Protein AF-A0A660MPH7-F1 (afdb_monomer_lite)

pLDDT: mean 75.23, std 24.17, range [22.55, 97.94]

Sequence (313 aa):
MRKGVVLLGMLSSALVVMGCSFSQQPLPQEEMLSHSGEQLTQAFTGGTCDTPNLAELQKPIPPCEPLDIKPFPEADIKNIEDVARNCKYQKGHFFYAPFGGGGGGRSPLYLWKNFITGPVWHEFSSERGKSLCVFNGDEYQELTSPREKEGEVFIRKHDLQDNPYFSFIYPYIGDEDEIVIQQMTKCEEIELCRDLVPKVRGDNEHHFFFHTQASMTGEVWDPIVVVDNKKVYRLGTSRESESYPDITERSARVVHDLVGDKMIVKRLTNGKLIEPYRSNTSLIDTEENYNAAVDGKHLIIGTFDLETCEIPL

Foldseek 3Di:
DDDDDDDDDDDDDDDDDDDDDDDDDDDDDDDDDDDDDDDDDDDDDDDPPVPPDVVVVPDDQAAFAAFQADFDDPVQAAAPVVFWDPKDKDKWFFWFQPDQQPPPDAFWFFATPVDTFGDFDDPPDPDFAPFRHDDPNTTTHHDDDPQSVVVVVVCVVLVVNNQRFFGTFTGARQDDDQVSLCNNQSTDPSVVSSQAGAGQWDDDPPKIKGWGWGDNPVPDTAIWMDMSSRHIYGQDAWDADPLDRPWTQKHGKGFRDDDPQKTKIKIKHRKDFDPPCRVPVVVSPDPVNVVCVVVVHIHGGIMIMIMITIGGD

Secondary structure (DSSP, 8-state):
---------------------------------------------S-------TTTTTSPPPBP-B----PPPGGGEEEGGGT-EEEEEEEEEEE---S------PPPEEEBSS-EE--B--TT-S--PPEEEEETTEEEE---SHHHHHHHHHHHHTTGGG-TT-SEEPPP-----HHHHHHHHTBSSHHHHHHHSPP-EEE-SS-EEEEEEEESSSS-EEEEEEETTTEEEE----EE-SS-TTSEEEPPPEEEEE-SSEEEEEEEEEEEEPTTTTT-GGGTS-HHHHHHHHTT---EEEEEEEEEEEEE-

Radius of gyration: 27.74 Å; chains: 1; bounding box: 79×75×67 Å

Structure (mmCIF, N/CA/C/O backbone):
data_AF-A0A660MPH7-F1
#
_entry.id   AF-A0A660MPH7-F1
#
loop_
_atom_site.group_PDB
_atom_site.id
_atom_site.type_symbol
_atom_site.label_atom_id
_atom_site.label_alt_id
_atom_site.label_comp_id
_atom_site.label_asym_id
_atom_site.label_entity_id
_atom_site.label_seq_id
_atom_site.pdbx_PDB_ins_code
_atom_site.Cartn_x
_atom_site.Cartn_y
_atom_site.Cartn_z
_atom_site.occupancy
_atom_site.B_iso_or_equiv
_atom_site.auth_seq_id
_atom_site.auth_comp_id
_atom_site.auth_asym_id
_atom_site.auth_atom_id
_atom_site.pdbx_PDB_model_num
ATOM 1 N N . MET A 1 1 ? 55.741 6.235 -13.272 1.00 30.92 1 MET A N 1
ATOM 2 C CA . MET A 1 1 ? 56.197 7.367 -12.433 1.00 30.92 1 MET A CA 1
ATOM 3 C C . MET A 1 1 ? 55.000 7.865 -11.628 1.00 30.92 1 MET A C 1
ATOM 5 O O . MET A 1 1 ? 53.956 8.005 -12.237 1.00 30.92 1 MET A O 1
ATOM 9 N N . ARG A 1 2 ? 55.176 8.033 -10.299 1.00 28.45 2 ARG A N 1
ATOM 10 C CA . ARG A 1 2 ? 54.356 8.755 -9.278 1.00 28.45 2 ARG A CA 1
ATOM 11 C C . ARG A 1 2 ? 52.815 8.638 -9.386 1.00 28.45 2 ARG A C 1
ATOM 13 O O . ARG A 1 2 ? 52.236 9.220 -10.284 1.00 28.45 2 ARG A O 1
ATOM 20 N N . LYS A 1 3 ? 52.110 7.808 -8.598 1.00 26.88 3 LYS A N 1
ATOM 21 C CA . LYS A 1 3 ? 51.715 7.900 -7.159 1.00 26.88 3 LYS A CA 1
ATOM 22 C C . LYS A 1 3 ? 51.039 9.218 -6.720 1.00 26.88 3 LYS A C 1
ATOM 24 O O . LYS A 1 3 ? 51.695 10.252 -6.709 1.00 26.88 3 LYS A O 1
ATOM 29 N N . GLY A 1 4 ? 49.806 9.079 -6.216 1.00 25.67 4 GLY A N 1
ATOM 30 C CA . GLY A 1 4 ? 49.034 9.997 -5.352 1.00 25.67 4 GLY A CA 1
ATOM 31 C C . GLY A 1 4 ? 47.555 9.586 -5.426 1.00 25.67 4 GLY A C 1
ATOM 32 O O . GLY A 1 4 ? 46.956 9.765 -6.474 1.00 25.67 4 GLY A O 1
ATOM 33 N N . VAL A 1 5 ? 47.017 8.711 -4.568 1.00 27.17 5 VAL A N 1
ATOM 34 C CA . VAL A 1 5 ? 46.640 8.828 -3.138 1.00 27.17 5 VAL A CA 1
ATOM 35 C C . VAL A 1 5 ? 45.540 9.867 -2.868 1.00 27.17 5 VAL A C 1
ATOM 37 O O . VAL A 1 5 ? 45.679 11.046 -3.164 1.00 27.17 5 VAL A O 1
ATOM 40 N N . VAL A 1 6 ? 44.476 9.312 -2.286 1.00 29.36 6 VAL A N 1
ATOM 41 C CA . VAL A 1 6 ? 43.177 9.800 -1.800 1.00 29.36 6 VAL A CA 1
ATOM 42 C C . VAL A 1 6 ? 43.275 10.847 -0.681 1.00 29.36 6 VAL A C 1
ATOM 44 O O . VAL A 1 6 ? 44.170 10.732 0.149 1.00 29.36 6 VAL A O 1
ATOM 47 N N . LEU A 1 7 ? 42.296 11.767 -0.608 1.00 24.94 7 LEU A N 1
ATOM 48 C CA . LEU A 1 7 ? 41.670 12.347 0.610 1.00 24.94 7 LEU A CA 1
ATOM 49 C C . LEU A 1 7 ? 40.514 13.273 0.153 1.00 24.94 7 LEU A C 1
ATOM 51 O O . LEU A 1 7 ? 40.747 14.159 -0.659 1.00 24.94 7 LEU A O 1
ATOM 55 N N . LEU A 1 8 ? 39.230 12.959 0.383 1.00 27.16 8 LEU A N 1
ATOM 56 C CA . LEU A 1 8 ? 38.413 13.209 1.590 1.00 27.16 8 LEU A CA 1
ATOM 57 C C . LEU A 1 8 ? 38.501 14.651 2.125 1.00 27.16 8 LEU A C 1
ATOM 59 O O . LEU A 1 8 ? 39.562 15.077 2.569 1.00 27.16 8 LEU A O 1
ATOM 63 N N . GLY A 1 9 ? 37.367 15.363 2.154 1.00 24.69 9 GLY A N 1
ATOM 64 C CA . GLY A 1 9 ? 37.249 16.654 2.837 1.00 24.69 9 GLY A CA 1
ATOM 65 C C . GLY A 1 9 ? 35.926 17.379 2.580 1.00 24.69 9 GLY A C 1
ATOM 66 O O . GLY A 1 9 ? 35.773 18.048 1.566 1.00 24.69 9 GLY A O 1
ATOM 67 N N . MET A 1 10 ? 34.993 17.253 3.526 1.00 27.22 10 MET A N 1
ATOM 68 C CA . MET A 1 10 ? 33.915 18.218 3.772 1.00 27.22 10 MET A CA 1
ATOM 69 C C . MET A 1 10 ? 34.478 19.614 4.097 1.00 27.22 10 MET A C 1
ATOM 71 O O . MET A 1 10 ? 35.586 19.685 4.620 1.00 27.22 10 MET A O 1
ATOM 75 N N . LEU A 1 11 ? 33.668 20.661 3.869 1.00 24.77 11 LEU A N 1
ATOM 76 C CA . LEU A 1 11 ? 33.584 21.993 4.526 1.00 24.77 11 LEU A CA 1
ATOM 77 C C . LEU A 1 11 ? 33.233 23.042 3.450 1.00 24.77 11 LEU A C 1
ATOM 79 O O . LEU A 1 11 ? 33.993 23.265 2.518 1.00 24.77 11 LEU A O 1
ATOM 83 N N . SER A 1 12 ? 31.992 23.529 3.400 1.00 25.02 12 SER A N 1
ATOM 84 C CA . SER A 1 12 ? 31.452 24.638 4.207 1.00 25.02 12 SER A CA 1
ATOM 85 C C . SER A 1 12 ? 31.778 26.029 3.646 1.00 25.02 12 SER A C 1
ATOM 87 O O . SER A 1 12 ? 32.924 26.454 3.609 1.00 25.02 12 SER A O 1
ATOM 89 N N . SER A 1 13 ? 30.694 26.742 3.331 1.00 25.34 13 SER A N 1
ATOM 90 C CA . SER A 1 13 ? 30.462 28.155 3.657 1.00 25.34 13 SER A CA 1
ATOM 91 C C . SER A 1 13 ? 31.364 29.221 3.023 1.00 25.34 13 SER A C 1
ATOM 93 O O . SER A 1 13 ? 32.455 29.508 3.502 1.00 25.34 13 SER A O 1
ATOM 95 N N . ALA A 1 14 ? 30.797 29.968 2.073 1.00 26.80 14 ALA A N 1
ATOM 96 C CA . ALA A 1 14 ? 31.141 31.372 1.860 1.00 26.80 14 ALA A CA 1
ATOM 97 C C . ALA A 1 14 ? 29.887 32.224 2.107 1.00 26.80 14 ALA A C 1
ATOM 99 O O . ALA A 1 14 ? 29.073 32.456 1.217 1.00 26.80 14 ALA A O 1
ATOM 100 N N . LEU A 1 15 ? 29.731 32.643 3.363 1.00 26.91 15 LEU A N 1
ATOM 101 C CA . LEU A 1 15 ? 28.830 33.707 3.791 1.00 26.91 15 LEU A CA 1
ATOM 102 C C . LEU A 1 15 ? 29.580 35.029 3.576 1.00 26.91 15 LEU A C 1
ATOM 104 O O . LEU A 1 15 ? 30.618 35.260 4.194 1.00 26.91 15 LEU A O 1
ATOM 108 N N . VAL A 1 16 ? 29.075 35.885 2.688 1.00 27.73 16 VAL A N 1
ATOM 109 C CA . VAL A 1 16 ? 29.514 37.280 2.582 1.00 27.73 16 VAL A CA 1
ATOM 110 C C . VAL A 1 16 ? 28.665 38.093 3.554 1.00 27.73 16 VAL A C 1
ATOM 112 O O . VAL A 1 16 ? 27.474 38.284 3.332 1.00 27.73 16 VAL A O 1
ATOM 115 N N . VAL A 1 17 ? 29.286 38.565 4.635 1.00 27.59 17 VAL A N 1
ATOM 116 C CA . VAL A 1 17 ? 28.738 39.590 5.532 1.00 27.59 17 VAL A CA 1
ATOM 117 C C . VAL A 1 17 ? 29.550 40.869 5.322 1.00 27.59 17 VAL A C 1
ATOM 119 O O . VAL A 1 17 ? 30.711 40.944 5.715 1.00 27.59 17 VAL A O 1
ATOM 122 N N . MET A 1 18 ? 28.938 41.888 4.715 1.00 27.47 18 MET A N 1
ATOM 123 C CA . MET A 1 18 ? 29.166 43.283 5.119 1.00 27.47 18 MET A CA 1
ATOM 124 C C . MET A 1 18 ? 28.193 43.519 6.284 1.00 27.47 18 MET A C 1
ATOM 126 O O . MET A 1 18 ? 27.030 43.157 6.173 1.00 27.47 18 MET A O 1
ATOM 130 N N . GLY A 1 19 ? 28.535 44.053 7.447 1.00 22.55 19 GLY A N 1
ATOM 131 C CA . GLY A 1 19 ? 29.672 44.868 7.824 1.00 22.55 19 GLY A CA 1
ATOM 132 C C . GLY A 1 19 ? 29.125 46.014 8.671 1.00 22.55 19 GLY A C 1
ATOM 133 O O . GLY A 1 19 ? 28.810 47.056 8.123 1.00 22.55 19 GLY A O 1
ATOM 134 N N . CYS A 1 20 ? 28.998 45.797 9.982 1.00 25.14 20 CYS A N 1
ATOM 135 C CA . CYS A 1 20 ? 29.040 46.829 11.022 1.00 25.14 20 CYS A CA 1
ATOM 136 C C . CYS A 1 20 ? 29.497 46.147 12.319 1.00 25.14 20 CYS A C 1
ATOM 138 O O . CYS A 1 20 ? 28.727 45.498 13.021 1.00 25.14 20 CYS A O 1
ATOM 140 N N . SER A 1 21 ? 30.800 46.241 12.566 1.00 23.22 21 SER A N 1
ATOM 141 C CA . SER A 1 21 ? 31.492 45.791 13.772 1.00 23.22 21 SER A CA 1
ATOM 142 C C . SER A 1 21 ? 31.068 46.607 14.992 1.00 23.22 21 SER A C 1
ATOM 144 O O . SER A 1 21 ? 30.893 47.807 14.845 1.00 23.22 21 SER A O 1
ATOM 146 N N . PHE A 1 22 ? 31.018 45.996 16.180 1.00 26.41 22 PHE A N 1
ATOM 147 C CA . PHE A 1 22 ? 31.788 46.432 17.359 1.00 26.41 22 PHE A CA 1
ATOM 148 C C . PHE A 1 22 ? 31.772 45.343 18.454 1.00 26.41 22 PHE A C 1
ATOM 150 O O . PHE A 1 22 ? 30.754 45.069 19.074 1.00 26.41 22 PHE A O 1
ATOM 157 N N . SER A 1 23 ? 32.950 44.734 18.636 1.00 26.56 23 SER A N 1
ATOM 158 C CA . SER A 1 23 ? 33.586 44.261 19.878 1.00 26.56 23 SER A CA 1
ATOM 159 C C . SER A 1 23 ? 32.738 43.577 20.968 1.00 26.56 23 SER A C 1
ATOM 161 O O . SER A 1 23 ? 32.082 44.237 21.767 1.00 26.56 23 SER A O 1
ATOM 163 N N . GLN A 1 24 ? 32.915 42.259 21.118 1.00 28.66 24 GLN A N 1
ATOM 164 C CA . GLN A 1 24 ? 32.690 41.538 22.377 1.00 28.66 24 GLN A CA 1
ATOM 165 C C . GLN A 1 24 ? 34.016 41.330 23.114 1.00 28.66 24 GLN A C 1
ATOM 167 O O . GLN A 1 24 ? 34.982 40.863 22.514 1.00 28.66 24 GLN A O 1
ATOM 172 N N . GLN A 1 25 ? 34.017 41.574 24.424 1.00 28.50 25 GLN A N 1
ATOM 173 C CA . GLN A 1 25 ? 34.788 40.812 25.415 1.00 28.50 25 GLN A CA 1
ATOM 174 C C . GLN A 1 25 ? 34.171 41.035 26.821 1.00 28.50 25 GLN A C 1
ATOM 176 O O . GLN A 1 25 ? 33.395 41.974 26.980 1.00 28.50 25 GLN A O 1
ATOM 181 N N . PRO A 1 26 ? 34.391 40.140 27.805 1.00 32.19 26 PRO A N 1
ATOM 182 C CA . PRO A 1 26 ? 33.416 39.125 28.215 1.00 32.19 26 PRO A CA 1
ATOM 183 C C . PRO A 1 26 ? 32.824 3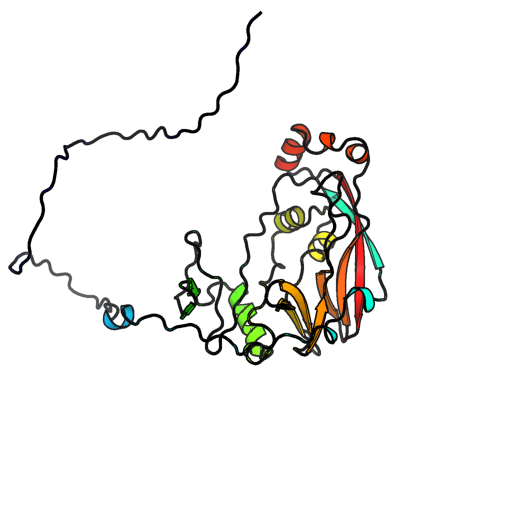9.329 29.631 1.00 32.19 26 PRO A C 1
ATOM 185 O O . PRO A 1 26 ? 33.285 40.167 30.399 1.00 32.19 26 PRO A O 1
ATOM 188 N N . LEU A 1 27 ? 31.798 38.521 29.940 1.00 32.94 27 LEU A N 1
ATOM 189 C CA . LEU A 1 27 ? 31.060 38.390 31.214 1.00 32.94 27 LEU A CA 1
ATOM 190 C C . LEU A 1 27 ? 31.933 38.414 32.486 1.00 32.94 27 LEU A C 1
ATOM 192 O O . LEU A 1 27 ? 33.051 37.895 32.481 1.00 32.94 27 LEU A O 1
ATOM 196 N N . PRO A 1 28 ? 31.337 38.833 33.617 1.00 26.97 28 PRO A N 1
ATOM 197 C CA . PRO A 1 28 ? 31.203 37.866 34.707 1.00 26.97 28 PRO A CA 1
ATOM 198 C C . PRO A 1 28 ? 29.820 37.833 35.384 1.00 26.97 28 PRO A C 1
ATOM 200 O O . PRO A 1 28 ? 28.971 38.700 35.203 1.00 26.97 28 PRO A O 1
ATOM 203 N N . GLN A 1 29 ? 29.654 36.739 36.125 1.00 27.36 29 GLN A N 1
ATOM 204 C CA . GLN A 1 29 ? 28.525 36.254 36.914 1.00 27.36 29 GLN A CA 1
ATOM 205 C C . GLN A 1 29 ? 27.852 37.247 37.878 1.00 27.36 29 GLN A C 1
ATOM 207 O O . GLN A 1 29 ? 28.480 38.159 38.402 1.00 27.36 29 GLN A O 1
ATOM 212 N N . GLU A 1 30 ? 26.627 36.835 38.224 1.00 27.44 30 GLU A N 1
ATOM 213 C CA . GLU A 1 30 ? 25.999 36.858 39.556 1.00 27.44 30 GLU A CA 1
ATOM 214 C C . GLU A 1 30 ? 25.014 37.978 39.942 1.00 27.44 30 GLU A C 1
ATOM 216 O O . GLU A 1 30 ? 25.235 39.166 39.755 1.00 27.44 30 GLU A O 1
ATOM 221 N N . GLU A 1 31 ? 23.935 37.472 40.555 1.00 25.38 31 GLU A N 1
ATOM 222 C CA . GLU A 1 31 ? 23.038 38.065 41.552 1.00 25.38 31 GLU A CA 1
ATOM 223 C C . GLU A 1 31 ? 21.916 39.041 41.141 1.00 25.38 31 GLU A C 1
ATOM 225 O O . GLU A 1 31 ? 22.104 40.213 40.849 1.00 25.38 31 GLU A O 1
ATOM 230 N N . MET A 1 32 ? 20.699 38.475 41.200 1.00 25.69 32 MET A N 1
ATOM 231 C CA . MET A 1 32 ? 19.567 38.856 42.064 1.00 25.69 32 MET A CA 1
ATOM 232 C C . MET A 1 32 ? 19.159 40.332 42.248 1.00 25.69 32 MET A C 1
ATOM 234 O O . MET A 1 32 ? 19.958 41.212 42.524 1.00 25.69 32 MET A O 1
ATOM 238 N N . LEU A 1 33 ? 17.825 40.472 42.365 1.00 24.64 33 LEU A N 1
ATOM 239 C CA . LEU A 1 33 ? 17.046 41.557 42.991 1.00 24.64 33 LEU A CA 1
ATOM 240 C C . LEU A 1 33 ? 16.838 42.795 42.101 1.00 24.64 33 LEU A C 1
ATOM 242 O O . LEU A 1 33 ? 17.747 43.533 41.770 1.00 24.64 33 LEU A O 1
ATOM 246 N N . SER A 1 34 ? 15.627 42.978 41.574 1.00 25.83 34 SER A N 1
ATOM 247 C CA . SER A 1 34 ? 14.452 43.552 42.257 1.00 25.83 34 SER A CA 1
ATOM 248 C C . SER A 1 34 ? 14.318 45.045 41.966 1.00 25.83 34 SER A C 1
ATOM 250 O O . SER A 1 34 ? 15.120 45.845 42.421 1.00 25.83 34 SER A O 1
ATOM 252 N N . HIS A 1 35 ? 13.217 45.366 41.282 1.00 28.17 35 HIS A N 1
ATOM 253 C CA . HIS A 1 35 ? 12.455 46.616 41.315 1.00 28.17 35 HIS A CA 1
ATOM 254 C C . HIS A 1 35 ? 13.187 47.961 41.246 1.00 28.17 35 HIS A C 1
ATOM 256 O O . HIS A 1 35 ? 13.815 48.407 42.198 1.00 28.17 35 HIS A O 1
ATOM 262 N N . SER A 1 36 ? 12.863 48.721 40.202 1.00 28.14 36 SER A N 1
ATOM 263 C CA . SER A 1 36 ? 12.092 49.985 40.251 1.00 28.14 36 SER A CA 1
ATOM 264 C C . SER A 1 36 ? 12.423 50.769 38.982 1.00 28.14 36 SER A C 1
ATOM 266 O O . SER A 1 36 ? 13.583 50.875 38.612 1.00 28.14 36 SER A O 1
ATOM 268 N N . GLY A 1 37 ? 11.418 51.059 38.154 1.00 25.42 37 GLY A N 1
ATOM 269 C CA . GLY A 1 37 ? 10.870 52.415 38.020 1.00 25.42 37 GLY A CA 1
ATOM 270 C C . GLY A 1 37 ? 11.637 53.123 36.897 1.00 25.42 37 GLY A C 1
ATOM 271 O O . GLY A 1 37 ? 12.850 53.061 36.847 1.00 25.42 37 GLY A O 1
ATOM 272 N N . GLU A 1 38 ? 11.079 53.787 35.908 1.00 29.16 38 GLU A N 1
ATOM 273 C CA . GLU A 1 38 ? 9.756 54.282 35.569 1.00 29.16 38 GLU A CA 1
ATOM 274 C C . GLU A 1 38 ? 9.984 54.998 34.212 1.00 29.16 38 GLU A C 1
ATOM 276 O O . GLU A 1 38 ? 11.122 55.330 33.878 1.00 29.16 38 GLU A O 1
ATOM 281 N N . GLN A 1 39 ? 8.904 55.327 33.496 1.00 27.67 39 GLN A N 1
ATOM 282 C CA . GLN A 1 39 ? 8.864 56.175 32.286 1.00 27.67 39 GLN A CA 1
ATOM 283 C C . GLN A 1 39 ? 9.273 55.468 30.972 1.00 27.67 39 GLN A C 1
ATOM 285 O O . GLN A 1 39 ? 10.302 54.824 30.881 1.00 27.67 39 GLN A O 1
ATOM 290 N N . LEU A 1 40 ? 8.521 55.533 29.873 1.00 28.08 40 LEU A N 1
ATOM 291 C CA . LEU A 1 40 ? 7.511 56.504 29.475 1.00 28.08 40 LEU A CA 1
ATOM 292 C C . LEU A 1 40 ? 6.245 55.833 28.934 1.00 28.08 40 LEU A C 1
ATOM 294 O O . LEU A 1 40 ? 6.269 54.952 28.080 1.00 28.08 40 LEU A O 1
ATOM 298 N N . THR A 1 41 ? 5.132 56.383 29.393 1.00 32.19 41 THR A N 1
ATOM 299 C CA . THR A 1 41 ? 3.801 56.350 28.803 1.00 32.19 41 THR A CA 1
ATOM 300 C C . THR A 1 41 ? 3.826 56.835 27.349 1.00 32.19 41 THR A C 1
ATOM 302 O O . THR A 1 41 ? 4.127 57.997 27.083 1.00 32.19 41 THR A O 1
ATOM 305 N N . GLN A 1 42 ? 3.388 55.991 26.415 1.00 31.55 42 GLN A N 1
ATOM 306 C CA . GLN A 1 42 ? 2.676 56.453 25.225 1.00 31.55 42 GLN A CA 1
ATOM 307 C C . GLN A 1 42 ? 1.400 55.634 25.066 1.00 31.55 42 GLN A C 1
ATOM 309 O O . GLN A 1 42 ? 1.414 54.413 24.937 1.00 31.55 42 GLN A O 1
ATOM 314 N N . ALA A 1 43 ? 0.287 56.351 25.166 1.00 30.22 43 ALA A N 1
ATOM 315 C CA . ALA A 1 43 ? -1.057 55.832 25.069 1.00 30.22 43 ALA A CA 1
ATOM 316 C C . ALA A 1 43 ? -1.341 55.333 23.647 1.00 30.22 43 ALA A C 1
ATOM 318 O O . ALA A 1 43 ? -1.337 56.119 22.703 1.00 30.22 43 ALA A O 1
ATOM 319 N N . PHE A 1 44 ? -1.672 54.049 23.524 1.00 28.69 44 PHE A N 1
ATOM 320 C CA . PHE A 1 44 ? -2.543 53.565 22.460 1.00 28.69 44 PHE A CA 1
ATOM 321 C C . PHE A 1 44 ? -3.931 53.355 23.059 1.00 28.69 44 PHE A C 1
ATOM 323 O O . PHE A 1 44 ? -4.191 52.425 23.818 1.00 28.69 44 PHE A O 1
ATOM 330 N N . THR A 1 45 ? -4.815 54.295 22.755 1.00 33.56 45 THR A N 1
ATOM 331 C CA . THR A 1 45 ? -6.257 54.172 22.929 1.00 33.56 45 THR A CA 1
ATOM 332 C C . THR A 1 45 ? -6.824 53.204 21.897 1.00 33.56 45 THR A C 1
ATOM 334 O O . THR A 1 45 ? -6.569 53.374 20.708 1.00 33.56 45 THR A O 1
ATOM 337 N N . GLY A 1 46 ? -7.693 52.296 22.343 1.00 34.84 46 GLY A N 1
ATOM 338 C CA . GLY A 1 46 ? -8.771 51.762 21.508 1.00 34.84 46 GLY A CA 1
ATOM 339 C C . GLY A 1 46 ? -8.461 50.457 20.783 1.00 34.84 46 GLY A C 1
ATOM 340 O O . GLY A 1 46 ? -8.122 50.452 19.607 1.00 34.84 46 GLY A O 1
ATOM 341 N N . GLY A 1 47 ? -8.686 49.355 21.488 1.00 29.12 47 GLY A N 1
ATOM 342 C CA . GLY A 1 47 ? -8.727 48.004 20.949 1.00 29.12 47 GLY A CA 1
ATOM 343 C C . GLY A 1 47 ? -8.454 47.039 22.086 1.00 29.12 47 GLY A C 1
ATOM 344 O O . GLY A 1 47 ? -7.314 46.917 22.519 1.00 29.12 47 GLY A O 1
ATOM 345 N N . THR A 1 48 ? -9.489 46.396 22.625 1.00 30.92 48 THR A N 1
ATOM 346 C CA . THR A 1 48 ? -9.304 45.187 23.429 1.00 30.92 48 THR A CA 1
ATOM 347 C C . THR A 1 48 ? -8.654 44.151 22.521 1.00 30.92 48 THR A C 1
ATOM 349 O O . THR A 1 48 ? -9.331 43.429 21.798 1.00 30.92 48 THR A O 1
ATOM 352 N N . CYS A 1 49 ? -7.323 44.118 22.506 1.00 35.28 49 CYS A N 1
ATOM 353 C CA . CYS A 1 49 ? -6.621 42.873 22.277 1.00 35.28 49 CYS A CA 1
ATOM 354 C C . CYS A 1 49 ? -7.062 41.996 23.441 1.00 35.28 49 CYS A C 1
ATOM 356 O O . CYS A 1 49 ? -6.672 42.269 24.576 1.00 35.28 49 CYS A O 1
ATOM 358 N N . ASP A 1 50 ? -7.940 41.028 23.187 1.00 41.41 50 ASP A N 1
ATOM 359 C CA . ASP A 1 50 ? -8.164 39.940 24.126 1.00 41.41 50 ASP A CA 1
ATOM 360 C C . ASP A 1 50 ? -6.796 39.300 24.348 1.00 41.41 50 ASP A C 1
ATOM 362 O O . ASP A 1 50 ? -6.306 38.527 23.525 1.00 41.41 50 ASP A O 1
ATOM 366 N N . THR A 1 51 ? -6.105 39.726 25.404 1.00 45.06 51 THR A N 1
ATOM 367 C CA . THR A 1 51 ? -4.853 39.122 25.821 1.00 45.06 51 THR A CA 1
ATOM 368 C C . THR A 1 51 ? -5.215 37.672 26.105 1.00 45.06 51 THR A C 1
ATOM 370 O O . THR A 1 51 ? -6.033 37.447 27.005 1.00 45.06 51 THR A O 1
ATOM 373 N N . PRO A 1 52 ? -4.696 36.687 25.346 1.00 50.97 52 PRO A N 1
ATOM 374 C CA . PRO A 1 52 ? -5.002 35.298 25.629 1.00 50.97 52 PRO A CA 1
ATOM 375 C C . PRO A 1 52 ? -4.644 35.056 27.090 1.00 50.97 52 PRO A C 1
ATOM 377 O O . PRO A 1 52 ? -3.563 35.439 27.549 1.00 50.97 52 PRO A O 1
ATOM 380 N N . ASN A 1 53 ? -5.606 34.530 27.843 1.00 49.31 53 ASN A N 1
ATOM 381 C CA . ASN A 1 53 ? -5.469 34.346 29.274 1.00 49.31 53 ASN A CA 1
ATOM 382 C C . ASN A 1 53 ? -4.206 33.508 29.518 1.00 49.31 53 ASN A C 1
ATOM 384 O O . ASN A 1 53 ? -4.138 32.349 29.111 1.00 49.31 53 ASN A O 1
ATOM 388 N N . LEU A 1 54 ? -3.180 34.097 30.142 1.00 49.56 54 LEU A N 1
ATOM 389 C CA . LEU A 1 54 ? -1.873 33.454 30.329 1.00 49.56 54 LEU A CA 1
ATOM 390 C C . LEU A 1 54 ? -2.002 32.126 31.103 1.00 49.56 54 LEU A C 1
ATOM 392 O O . LEU A 1 54 ? -1.190 31.222 30.932 1.00 49.56 54 LEU A O 1
ATOM 396 N N . ALA A 1 55 ? -3.067 31.986 31.899 1.00 53.56 55 ALA A N 1
ATOM 397 C CA . ALA A 1 55 ? -3.418 30.761 32.608 1.00 53.56 55 ALA A CA 1
ATOM 398 C C . ALA A 1 55 ? -3.917 29.625 31.688 1.00 53.56 55 ALA A C 1
ATOM 400 O O . ALA A 1 55 ? -3.781 28.455 32.040 1.00 53.56 55 ALA A O 1
ATOM 401 N N . GLU A 1 56 ? -4.481 29.929 30.515 1.00 53.78 56 GLU A N 1
ATOM 402 C CA . GLU A 1 56 ? -4.862 28.917 29.517 1.00 53.78 56 GLU A CA 1
ATOM 403 C C . GLU A 1 56 ? -3.660 28.429 28.702 1.00 53.78 56 GLU A C 1
ATOM 405 O O . GLU A 1 56 ? -3.613 27.255 28.344 1.00 53.78 56 GLU A O 1
ATOM 410 N N . LEU A 1 57 ? -2.657 29.289 28.493 1.00 52.50 57 LEU A N 1
ATOM 411 C CA . LEU A 1 57 ? -1.389 28.946 27.835 1.00 52.50 57 LEU A CA 1
ATOM 412 C C . LEU A 1 57 ? -0.457 28.082 28.707 1.00 52.50 57 LEU A C 1
ATOM 414 O O . LEU A 1 57 ? 0.492 27.501 28.192 1.00 52.50 57 LEU A O 1
ATOM 418 N N . GLN A 1 58 ? -0.715 27.992 30.015 1.00 58.03 58 GLN A N 1
ATOM 419 C CA . GLN A 1 58 ? 0.114 27.256 30.981 1.00 58.03 58 GLN A CA 1
ATOM 420 C C . GLN A 1 58 ? -0.477 25.911 31.418 1.00 58.03 58 GLN A C 1
ATOM 422 O O . GLN A 1 58 ? 0.111 25.239 32.267 1.00 58.03 58 GLN A O 1
ATOM 427 N N . LYS A 1 59 ? -1.632 25.495 30.880 1.00 71.19 59 LYS A N 1
ATOM 428 C CA . LYS A 1 59 ? -2.160 24.168 31.208 1.00 71.19 59 LYS A CA 1
ATOM 429 C C . LYS A 1 59 ? -1.243 23.102 30.598 1.00 71.19 59 LYS A C 1
ATOM 431 O O . LYS A 1 59 ? -1.055 23.115 29.382 1.00 71.19 59 LYS A O 1
ATOM 436 N N . PRO A 1 60 ? -0.683 22.186 31.408 1.00 80.56 60 PRO A N 1
ATOM 437 C CA . PRO A 1 60 ? 0.111 21.092 30.874 1.00 80.56 60 PRO A CA 1
ATOM 438 C C . PRO A 1 60 ? -0.756 20.242 29.941 1.00 80.56 60 PRO A C 1
ATOM 440 O O . PRO A 1 60 ? -1.912 19.945 30.253 1.00 80.56 60 PRO A O 1
ATOM 443 N N . ILE A 1 61 ? -0.190 19.874 28.793 1.00 85.62 61 ILE A N 1
ATOM 444 C CA . ILE A 1 61 ? -0.820 18.956 27.843 1.00 85.62 61 ILE A CA 1
ATOM 445 C C . ILE A 1 61 ? -1.017 17.604 28.561 1.00 85.62 61 ILE A C 1
ATOM 447 O O . ILE A 1 61 ? -0.070 17.119 29.188 1.00 85.62 61 ILE A O 1
ATOM 451 N N . PRO A 1 62 ? -2.221 17.002 28.536 1.00 91.00 62 PRO A N 1
ATOM 452 C CA . PRO A 1 62 ? -2.482 15.752 29.246 1.00 91.00 62 PRO A CA 1
ATOM 453 C C . PRO A 1 62 ? -1.710 14.565 28.636 1.00 91.00 62 PRO A C 1
ATOM 455 O O . PRO A 1 62 ? -1.312 14.616 27.472 1.00 91.00 62 PRO A O 1
ATOM 458 N N . PRO A 1 63 ? -1.505 13.462 29.378 1.00 91.75 63 PRO A N 1
ATOM 459 C CA . PRO A 1 63 ? -0.957 12.241 28.796 1.00 91.75 63 PRO A CA 1
ATOM 460 C C . PRO A 1 63 ? -1.950 11.614 27.805 1.00 91.75 63 PRO A C 1
ATOM 462 O O . PRO A 1 63 ? -3.163 11.666 28.021 1.00 91.75 63 PRO A O 1
ATOM 465 N N . CYS A 1 64 ? -1.455 10.996 26.730 1.00 91.19 64 CYS A N 1
ATOM 466 C CA . CYS A 1 64 ? -2.310 10.169 25.880 1.00 91.19 64 CYS A CA 1
ATOM 467 C C . CYS A 1 64 ? -2.648 8.876 26.627 1.00 91.19 64 CYS A C 1
ATOM 469 O O . CYS A 1 64 ? -1.757 8.214 27.161 1.00 91.19 64 CYS A O 1
ATOM 471 N N . GLU A 1 65 ? -3.925 8.502 26.648 1.00 92.81 65 GLU A N 1
ATOM 472 C CA . GLU A 1 65 ? -4.376 7.240 27.232 1.00 92.81 65 GLU A CA 1
ATOM 473 C C . GLU A 1 65 ? -4.450 6.158 26.140 1.00 92.81 65 GLU A C 1
ATOM 475 O O . GLU A 1 65 ? -5.302 6.264 25.249 1.00 92.81 65 GLU A O 1
ATOM 480 N N . PRO A 1 66 ? -3.584 5.124 26.172 1.00 90.19 66 PRO A N 1
ATOM 481 C CA . PRO A 1 66 ? -3.599 4.051 25.181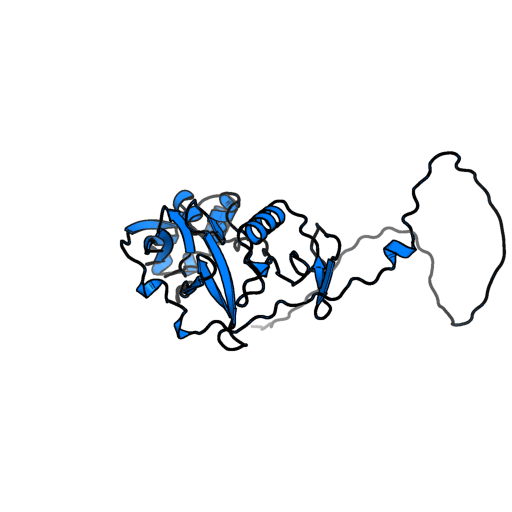 1.00 90.19 66 PRO A CA 1
ATOM 482 C C . PRO A 1 66 ? -4.907 3.264 25.204 1.00 90.19 66 PRO A C 1
ATOM 484 O O . PRO A 1 66 ? -5.514 3.069 26.261 1.00 90.19 66 PRO A O 1
ATOM 487 N N . LEU A 1 67 ? -5.305 2.760 24.036 1.00 89.06 67 LEU A N 1
ATOM 488 C CA . LEU A 1 67 ? -6.330 1.725 23.947 1.00 89.06 67 LEU A CA 1
ATOM 489 C C . LEU A 1 67 ? -5.835 0.431 24.608 1.00 89.06 67 LEU A C 1
ATOM 491 O O . LEU A 1 67 ? -4.643 0.119 24.583 1.00 89.06 67 LEU A O 1
ATOM 495 N N . ASP A 1 68 ? -6.761 -0.343 25.172 1.00 86.31 68 ASP A N 1
ATOM 496 C CA . ASP A 1 68 ? -6.452 -1.632 25.797 1.00 86.31 68 ASP A CA 1
ATOM 497 C C . ASP A 1 68 ? -6.309 -2.718 24.712 1.00 86.31 68 ASP A C 1
ATOM 499 O O . ASP A 1 68 ? -7.192 -3.561 24.520 1.00 86.31 68 ASP A O 1
ATOM 503 N N . ILE A 1 69 ? -5.199 -2.661 23.965 1.00 83.19 69 ILE A N 1
ATOM 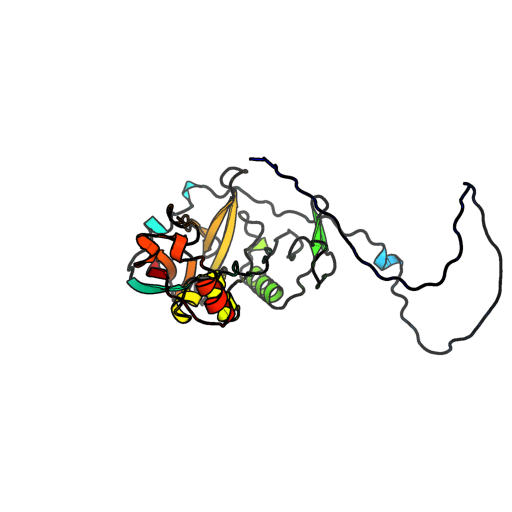504 C CA . ILE A 1 69 ? -4.938 -3.548 22.826 1.00 83.19 69 ILE A CA 1
ATOM 505 C C . ILE A 1 69 ? -4.609 -4.970 23.290 1.00 83.19 69 ILE A C 1
ATOM 507 O O . ILE A 1 69 ? -3.779 -5.205 24.169 1.00 83.19 69 ILE A O 1
ATOM 511 N N . LYS A 1 70 ? -5.243 -5.940 22.642 1.00 81.69 70 LYS A N 1
ATOM 512 C CA . LYS A 1 70 ? -5.012 -7.374 22.754 1.00 81.69 70 LYS A CA 1
ATOM 513 C C . LYS A 1 70 ? -4.263 -7.849 21.508 1.00 81.69 70 LYS A C 1
ATOM 515 O O . LYS A 1 70 ? -4.560 -7.378 20.410 1.00 81.69 70 LYS A O 1
ATOM 520 N N . PRO A 1 71 ? -3.349 -8.823 21.639 1.00 74.62 71 PRO A N 1
ATOM 521 C CA . PRO A 1 71 ? -2.783 -9.493 20.478 1.00 74.62 71 PRO A CA 1
ATOM 522 C C . PRO A 1 71 ? -3.893 -10.089 19.608 1.00 74.62 71 PRO A C 1
ATOM 524 O O . PRO A 1 71 ? -4.840 -10.692 20.128 1.00 74.62 71 PRO A O 1
ATOM 527 N N . PHE A 1 72 ? -3.775 -9.934 18.291 1.00 72.62 72 PHE A N 1
ATOM 528 C CA . PHE A 1 72 ? -4.668 -10.623 17.368 1.00 72.62 72 PHE A CA 1
ATOM 529 C C . PHE A 1 72 ? -4.287 -12.113 17.335 1.00 72.62 72 PHE A C 1
ATOM 531 O O . PHE A 1 72 ? -3.100 -12.417 17.188 1.00 72.62 72 PHE A O 1
ATOM 538 N N . PRO A 1 73 ? -5.231 -13.060 17.481 1.00 74.81 73 PRO A N 1
ATOM 539 C CA . PRO A 1 73 ? -4.894 -14.476 17.406 1.00 74.81 73 PRO A CA 1
ATOM 540 C C . PRO A 1 73 ? -4.352 -14.816 16.015 1.00 74.81 73 PRO A C 1
ATOM 542 O O . PRO A 1 73 ? -5.035 -14.621 15.013 1.00 74.81 73 PRO A O 1
ATOM 545 N N . GLU A 1 74 ? -3.132 -15.348 15.936 1.00 72.88 74 GLU A N 1
ATOM 546 C CA . GLU A 1 74 ? -2.486 -15.604 14.642 1.00 72.88 74 GLU A CA 1
ATOM 547 C C . GLU A 1 74 ? -3.311 -16.539 13.741 1.00 72.88 74 GLU A C 1
ATOM 549 O O . GLU A 1 74 ? -3.386 -16.332 12.532 1.00 72.88 74 GLU A O 1
ATOM 554 N N . ALA A 1 75 ? -3.987 -17.526 14.337 1.00 73.38 75 ALA A N 1
ATOM 555 C CA . ALA A 1 75 ? -4.849 -18.472 13.627 1.00 73.38 75 ALA A CA 1
ATOM 556 C C . ALA A 1 75 ? -6.032 -17.808 12.895 1.00 73.38 75 ALA A C 1
ATOM 558 O O . ALA A 1 75 ? -6.586 -18.401 11.968 1.00 73.38 75 ALA A O 1
ATOM 559 N N . ASP A 1 76 ? -6.403 -16.587 13.285 1.00 81.75 76 ASP A N 1
ATOM 560 C CA . ASP A 1 76 ? -7.513 -15.839 12.695 1.00 81.75 76 ASP A CA 1
ATOM 561 C C . ASP A 1 76 ? -7.056 -14.931 11.537 1.00 81.75 76 ASP A C 1
ATOM 563 O O . ASP A 1 76 ? -7.887 -14.355 10.826 1.00 81.75 76 ASP A O 1
ATOM 567 N N . ILE A 1 77 ? -5.741 -14.826 11.306 1.00 86.00 77 ILE A N 1
ATOM 568 C CA . ILE A 1 77 ? -5.154 -14.056 10.209 1.00 86.00 77 ILE A CA 1
ATOM 569 C C . ILE A 1 77 ? -5.027 -14.946 8.974 1.00 86.00 77 ILE A C 1
ATOM 571 O O . ILE A 1 77 ? -4.263 -15.910 8.942 1.00 86.00 77 ILE A O 1
ATOM 575 N N . LYS A 1 78 ? -5.746 -14.595 7.907 1.00 90.00 78 LYS A N 1
ATOM 576 C CA . LYS A 1 78 ? -5.692 -15.332 6.639 1.00 90.00 78 LYS A CA 1
ATOM 577 C C . LYS A 1 78 ? -4.606 -14.757 5.741 1.00 90.00 78 LYS A C 1
ATOM 579 O O . LYS A 1 78 ? -4.519 -13.540 5.581 1.00 90.00 78 LYS A O 1
ATOM 584 N N . ASN A 1 79 ? -3.817 -15.602 5.081 1.00 89.88 79 ASN A N 1
ATOM 585 C CA . ASN A 1 79 ? -2.998 -15.102 3.980 1.00 89.88 79 ASN A CA 1
ATOM 586 C C . ASN A 1 79 ? -3.908 -14.807 2.794 1.00 89.88 79 ASN A C 1
ATOM 588 O O . ASN A 1 79 ? -4.738 -15.630 2.404 1.00 89.88 79 ASN A O 1
ATOM 592 N N . ILE A 1 80 ? -3.742 -13.630 2.203 1.00 90.75 80 ILE A N 1
ATOM 593 C CA . ILE A 1 80 ? -4.579 -13.202 1.086 1.00 90.75 80 ILE A CA 1
ATOM 594 C C . ILE A 1 80 ? -4.432 -14.109 -0.142 1.00 90.75 80 ILE A C 1
ATOM 596 O O . ILE A 1 80 ? -5.379 -14.297 -0.900 1.00 90.75 80 ILE A O 1
ATOM 600 N N . GLU A 1 81 ? -3.260 -14.724 -0.303 1.00 88.75 81 GLU A N 1
ATOM 601 C CA . GLU A 1 81 ? -2.956 -15.654 -1.391 1.00 88.75 81 GLU A CA 1
ATOM 602 C C . GLU A 1 81 ? -3.770 -16.949 -1.314 1.00 88.75 81 GLU A C 1
ATOM 604 O O . GLU A 1 81 ? -4.050 -17.543 -2.350 1.00 88.75 81 GLU A O 1
ATOM 609 N N . ASP A 1 82 ? -4.208 -17.348 -0.117 1.00 92.94 82 ASP A N 1
ATOM 610 C CA . ASP A 1 82 ? -4.977 -18.581 0.088 1.00 92.94 82 ASP A CA 1
ATOM 611 C C . ASP A 1 82 ? -6.465 -18.402 -0.262 1.00 92.94 82 ASP A C 1
ATOM 613 O O . ASP A 1 82 ? -7.211 -19.375 -0.390 1.00 92.94 82 ASP A O 1
ATOM 617 N N . VAL A 1 83 ? -6.921 -17.152 -0.396 1.00 94.44 83 VAL A N 1
ATOM 618 C CA . VAL A 1 83 ? -8.341 -16.800 -0.577 1.00 94.44 83 VAL A CA 1
ATOM 619 C C . VAL A 1 83 ? -8.621 -15.996 -1.846 1.00 94.44 83 VAL A C 1
ATOM 621 O O . VAL A 1 83 ? -9.778 -15.908 -2.265 1.00 94.44 83 VAL A O 1
ATOM 624 N N . ALA A 1 84 ? -7.590 -15.411 -2.459 1.00 94.94 84 ALA A N 1
ATOM 625 C CA . ALA A 1 84 ? -7.708 -14.683 -3.713 1.00 94.94 84 ALA A CA 1
ATOM 626 C C . ALA A 1 84 ? -8.122 -15.629 -4.849 1.00 94.94 84 ALA A C 1
ATOM 628 O O . ALA A 1 84 ? -7.518 -16.677 -5.073 1.00 94.94 84 ALA A O 1
ATOM 629 N N . ARG A 1 85 ? -9.162 -15.249 -5.593 1.00 96.75 85 ARG A N 1
ATOM 630 C CA . ARG A 1 85 ? -9.710 -16.041 -6.702 1.00 96.75 85 ARG A CA 1
ATOM 631 C C . ARG A 1 85 ? -10.061 -15.171 -7.902 1.00 96.75 85 ARG A C 1
ATOM 633 O O . ARG A 1 85 ? -10.039 -13.946 -7.823 1.00 96.75 85 ARG A O 1
ATOM 640 N N . ASN A 1 86 ? -10.420 -15.816 -9.013 1.00 97.31 86 ASN A N 1
ATOM 641 C CA . ASN A 1 86 ? -10.870 -15.152 -10.244 1.00 97.31 86 ASN A CA 1
ATOM 642 C C . ASN A 1 86 ? -9.865 -14.118 -10.784 1.00 97.31 86 ASN A C 1
ATOM 644 O O . ASN A 1 86 ? -10.248 -13.033 -11.221 1.00 97.31 86 ASN A O 1
ATOM 648 N N . CYS A 1 87 ? -8.577 -14.456 -10.736 1.00 97.56 87 CYS A N 1
ATOM 649 C CA . CYS A 1 87 ? -7.504 -13.539 -11.090 1.00 97.56 87 CYS A CA 1
ATOM 650 C C . CYS A 1 87 ? -7.440 -13.253 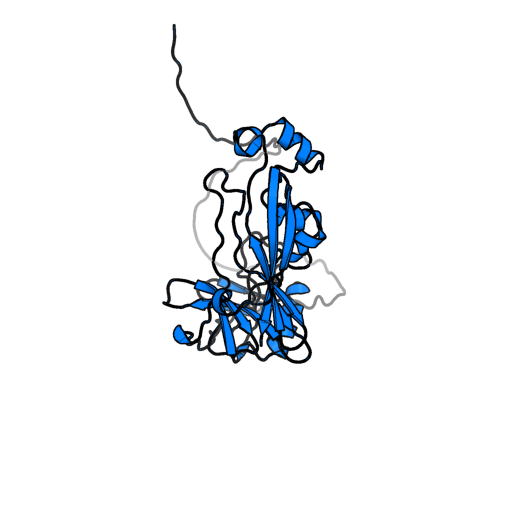-12.598 1.00 97.56 87 CYS A C 1
ATOM 652 O O . CYS A 1 87 ? -7.579 -14.154 -13.428 1.00 97.56 87 CYS A O 1
ATOM 654 N N . LYS A 1 88 ? -7.197 -11.989 -12.944 1.00 97.94 88 LYS A N 1
ATOM 655 C CA . LYS A 1 88 ? -6.989 -11.486 -14.306 1.00 97.94 88 LYS A CA 1
ATOM 656 C C . LYS A 1 88 ? -5.669 -10.733 -14.381 1.00 97.94 88 LYS A C 1
ATOM 658 O O . LYS A 1 88 ? -5.231 -10.162 -13.386 1.00 97.94 88 LYS A O 1
ATOM 663 N N . TYR A 1 89 ? -5.080 -10.703 -15.570 1.00 97.81 89 TYR A N 1
ATOM 664 C CA . TYR A 1 89 ? -3.765 -10.116 -15.808 1.00 97.81 89 TYR A CA 1
ATOM 665 C C . TYR A 1 89 ? -3.848 -9.048 -16.893 1.00 97.81 89 TYR A C 1
ATOM 667 O O . TYR A 1 89 ? -4.489 -9.259 -17.925 1.00 97.81 89 TYR A O 1
ATOM 675 N N . GLN A 1 90 ? -3.191 -7.917 -16.657 1.00 97.94 90 GLN A N 1
ATOM 676 C CA . GLN A 1 90 ? -3.022 -6.835 -17.625 1.00 97.94 90 GLN A CA 1
ATOM 677 C C . GLN A 1 90 ? -1.537 -6.502 -17.727 1.00 97.94 90 GLN A C 1
ATOM 679 O O . GLN A 1 90 ? -0.870 -6.413 -16.704 1.00 97.94 90 GLN A O 1
ATOM 684 N N . LYS A 1 91 ? -1.003 -6.340 -18.938 1.00 97.62 91 LYS A N 1
ATOM 685 C CA . LYS A 1 91 ? 0.412 -5.988 -19.111 1.00 97.62 91 LYS A CA 1
ATOM 686 C C . LYS A 1 91 ? 0.628 -4.503 -18.854 1.00 97.62 91 LYS A C 1
ATOM 688 O O . LYS A 1 91 ? -0.145 -3.701 -19.368 1.00 97.62 91 LYS A O 1
ATOM 693 N N . GLY A 1 92 ? 1.702 -4.179 -18.146 1.00 97.00 92 GLY A N 1
ATOM 694 C CA . GLY A 1 92 ? 2.199 -2.819 -17.970 1.00 97.00 92 GLY A CA 1
ATOM 695 C C . GLY A 1 92 ? 3.708 -2.739 -18.169 1.00 97.00 92 GLY A C 1
ATOM 696 O O . GLY A 1 92 ? 4.397 -3.763 -18.302 1.00 97.00 92 GLY A O 1
ATOM 697 N N . HIS A 1 93 ? 4.218 -1.514 -18.199 1.00 96.69 93 HIS A N 1
ATOM 698 C CA . HIS A 1 93 ? 5.628 -1.238 -18.438 1.00 96.69 93 HIS A CA 1
ATOM 699 C C . HIS A 1 93 ? 6.264 -0.499 -17.268 1.00 96.69 93 HIS A C 1
ATOM 701 O O . HIS A 1 93 ? 5.678 0.410 -16.682 1.00 96.69 93 HIS A O 1
ATOM 707 N N . PHE A 1 94 ? 7.498 -0.892 -16.958 1.00 94.00 94 PHE A N 1
ATOM 708 C CA . PHE A 1 94 ? 8.352 -0.107 -16.082 1.00 94.00 94 PHE A CA 1
ATOM 709 C C . PHE A 1 94 ? 9.014 0.993 -16.892 1.00 94.00 94 PHE A C 1
ATOM 711 O O . PHE A 1 94 ? 9.652 0.686 -17.906 1.00 94.00 94 PHE A O 1
ATOM 718 N N . PHE A 1 95 ? 8.929 2.231 -16.416 1.00 91.25 95 PHE A N 1
ATOM 719 C CA . PHE A 1 95 ? 9.732 3.322 -16.951 1.00 91.25 95 PHE A CA 1
ATOM 720 C C . PHE A 1 95 ? 10.880 3.678 -16.003 1.00 91.25 95 PHE A C 1
ATOM 722 O O . PHE A 1 95 ? 10.847 3.401 -14.803 1.00 91.25 95 PHE A O 1
ATOM 729 N N . TYR A 1 96 ? 11.921 4.282 -16.560 1.00 90.94 96 TYR A N 1
ATOM 730 C CA . TYR A 1 96 ? 13.045 4.797 -15.802 1.00 90.94 96 TYR A CA 1
ATOM 731 C C . TYR A 1 96 ? 12.662 6.081 -15.059 1.00 90.94 96 TYR A C 1
ATOM 733 O O . TYR A 1 96 ? 12.453 7.126 -15.677 1.00 90.94 96 TYR A O 1
ATOM 741 N N . ALA A 1 97 ? 12.616 6.003 -13.731 1.00 86.19 97 ALA A N 1
ATOM 742 C CA . ALA A 1 97 ? 12.414 7.142 -12.845 1.00 86.19 97 ALA A CA 1
ATOM 743 C C . ALA A 1 97 ? 13.666 7.327 -11.968 1.00 86.19 97 ALA A C 1
ATOM 745 O O . ALA A 1 97 ? 13.809 6.610 -10.976 1.00 86.19 97 ALA A O 1
ATOM 746 N N . PRO A 1 98 ? 14.576 8.267 -12.294 1.00 80.38 98 PRO A N 1
ATOM 747 C CA . PRO A 1 98 ? 15.786 8.497 -11.498 1.00 80.38 98 PRO A CA 1
ATOM 748 C C . PRO A 1 98 ? 15.499 9.205 -10.168 1.00 80.38 98 PRO A C 1
ATOM 750 O O . PRO A 1 98 ? 16.360 9.282 -9.292 1.00 80.38 98 PRO A O 1
ATOM 753 N N . PHE A 1 99 ? 14.300 9.764 -10.018 1.00 75.06 99 PHE A N 1
ATOM 754 C CA . PHE A 1 99 ? 13.857 10.398 -8.790 1.00 75.06 99 PHE A CA 1
ATOM 755 C C . PHE A 1 99 ? 13.197 9.340 -7.914 1.00 75.06 99 PHE A C 1
ATOM 757 O O . PHE A 1 99 ? 12.206 8.726 -8.312 1.00 75.06 99 PHE A O 1
ATOM 764 N N . GLY A 1 100 ? 13.750 9.128 -6.717 1.00 59.91 100 GLY A N 1
ATOM 765 C CA . GLY A 1 100 ? 13.083 8.324 -5.700 1.00 59.91 100 GLY A CA 1
ATOM 766 C C . GLY A 1 100 ? 11.694 8.902 -5.458 1.00 59.91 100 GLY A C 1
ATOM 767 O O . GLY A 1 100 ? 11.576 10.109 -5.244 1.00 59.91 100 GLY A O 1
ATOM 768 N N . GLY A 1 101 ? 10.662 8.057 -5.552 1.00 55.06 101 GLY A N 1
ATOM 769 C CA . GLY A 1 101 ? 9.271 8.460 -5.392 1.00 55.06 101 GLY A CA 1
ATOM 770 C C . GLY A 1 101 ? 9.114 9.314 -4.141 1.00 55.06 101 GLY A C 1
ATOM 771 O O . GLY A 1 101 ? 9.223 8.816 -3.022 1.00 55.06 101 GLY A O 1
ATOM 772 N N . GLY A 1 102 ? 8.888 10.610 -4.348 1.00 43.66 102 GLY A N 1
ATOM 773 C CA . GLY A 1 102 ? 8.607 11.583 -3.304 1.00 43.66 102 GLY A CA 1
ATOM 774 C C . GLY A 1 102 ? 7.197 11.386 -2.769 1.00 43.66 102 GLY A C 1
ATOM 775 O O . GLY A 1 102 ? 6.384 12.299 -2.824 1.00 43.66 102 GLY A O 1
ATOM 776 N N . GLY A 1 103 ? 6.889 10.189 -2.273 1.00 44.16 103 GLY A N 1
ATOM 777 C CA . GLY A 1 103 ? 5.739 9.989 -1.412 1.00 44.16 103 GLY A CA 1
ATOM 778 C C . GLY A 1 103 ? 6.101 10.621 -0.082 1.00 44.16 103 GLY A C 1
ATOM 779 O O . GLY A 1 103 ? 6.772 9.987 0.731 1.00 44.16 103 GLY A O 1
ATOM 780 N N . GLY A 1 104 ? 5.746 11.897 0.103 1.00 42.91 104 GLY A N 1
ATOM 781 C CA . GLY A 1 104 ? 5.941 12.590 1.373 1.00 42.91 104 GLY A CA 1
ATOM 782 C C . GLY A 1 104 ? 5.469 11.672 2.491 1.00 42.91 104 GLY A C 1
ATOM 783 O O . GLY A 1 104 ? 4.348 11.175 2.416 1.00 42.91 104 GLY A O 1
ATOM 784 N N . GLY A 1 105 ? 6.356 11.361 3.442 1.00 45.69 105 GLY A N 1
ATOM 785 C CA . GLY A 1 105 ? 6.084 10.395 4.501 1.00 45.69 105 GLY A CA 1
ATOM 786 C C . GLY A 1 105 ? 4.735 10.705 5.130 1.00 45.69 105 GLY A C 1
ATOM 787 O O . GLY A 1 105 ? 4.561 11.746 5.759 1.00 45.69 105 GLY A O 1
ATOM 788 N N . ARG A 1 106 ? 3.752 9.842 4.882 1.00 61.03 106 ARG A N 1
ATOM 789 C CA . ARG A 1 106 ? 2.417 10.017 5.431 1.00 61.03 106 ARG A CA 1
ATOM 790 C C . ARG A 1 106 ? 2.394 9.242 6.731 1.00 61.03 106 ARG A C 1
ATOM 792 O O . ARG A 1 106 ? 2.622 8.031 6.742 1.00 61.03 106 ARG A O 1
ATOM 799 N N . SER A 1 107 ? 2.140 9.951 7.817 1.00 68.56 107 SER A N 1
ATOM 800 C CA . SER A 1 107 ? 2.113 9.369 9.151 1.00 68.56 107 SER A CA 1
ATOM 801 C C . SER A 1 107 ? 0.723 8.835 9.487 1.00 68.56 107 SER A C 1
ATOM 803 O O . SER A 1 107 ? -0.276 9.373 9.005 1.00 68.56 107 SER A O 1
ATOM 805 N N . PRO A 1 108 ? 0.636 7.763 10.284 1.00 82.12 108 PRO A N 1
ATOM 806 C CA . PRO A 1 108 ? -0.635 7.149 10.634 1.00 82.12 108 PRO A CA 1
ATOM 807 C C . PRO A 1 108 ? -1.507 8.072 11.492 1.00 82.12 108 PRO A C 1
ATOM 809 O O . PRO A 1 108 ? -1.017 8.979 12.165 1.00 82.12 108 PRO A O 1
ATOM 812 N N . LEU A 1 109 ? -2.811 7.792 11.484 1.00 88.19 109 LEU A N 1
ATOM 813 C CA . LEU A 1 109 ? -3.745 8.355 12.454 1.00 88.19 109 LEU A CA 1
ATOM 814 C C . LEU A 1 109 ? -3.766 7.452 13.680 1.00 88.19 109 LEU A C 1
ATOM 816 O O . LEU A 1 109 ? -4.091 6.268 13.563 1.00 88.19 109 LEU A O 1
ATOM 820 N N . TYR A 1 110 ? -3.435 8.007 14.840 1.00 90.38 110 TYR A N 1
ATOM 821 C CA . TYR A 1 110 ? -3.371 7.263 16.093 1.00 90.38 110 TYR A CA 1
ATOM 822 C C . TYR A 1 110 ? -4.703 7.317 16.834 1.00 90.38 110 TYR A C 1
ATOM 824 O O . TYR A 1 110 ? -5.378 8.349 16.876 1.00 90.38 110 TYR A O 1
ATOM 832 N N . LEU A 1 111 ? -5.061 6.186 17.433 1.00 92.12 111 LEU A N 1
ATOM 833 C CA . LEU A 1 111 ? -6.272 5.987 18.209 1.00 92.12 111 LEU A CA 1
ATOM 834 C C . LEU A 1 111 ? -5.903 5.896 19.692 1.00 92.12 111 LEU A C 1
ATOM 836 O O . LEU A 1 111 ? -5.181 4.995 20.120 1.00 92.12 111 LEU A O 1
ATOM 840 N N . TRP A 1 112 ? -6.443 6.819 20.476 1.00 92.19 112 TRP A N 1
ATOM 841 C CA . TRP A 1 112 ? -6.337 6.864 21.933 1.00 92.19 112 TRP A CA 1
ATOM 842 C C . TRP A 1 112 ? -7.731 6.742 22.547 1.00 92.19 112 TRP A C 1
ATOM 844 O O . TRP A 1 112 ? -8.728 6.948 21.854 1.00 92.19 112 TRP A O 1
ATOM 854 N N . LYS A 1 113 ? -7.829 6.482 23.857 1.00 90.88 113 LYS A N 1
ATOM 855 C CA . LYS A 1 113 ? -9.132 6.413 24.553 1.00 90.88 113 LYS A CA 1
ATOM 856 C C . LYS A 1 113 ? -9.951 7.695 24.387 1.00 90.88 113 LYS A C 1
ATOM 858 O O . LYS A 1 113 ? -11.155 7.636 24.179 1.00 90.88 113 LYS A O 1
ATOM 863 N N . ASN A 1 114 ? -9.281 8.847 24.436 1.00 87.62 114 ASN A N 1
ATOM 864 C CA . ASN A 1 114 ? -9.937 10.157 24.443 1.00 87.62 114 ASN A CA 1
ATOM 865 C C . ASN A 1 114 ? -9.734 10.962 23.149 1.00 87.62 114 ASN A C 1
ATOM 867 O O . ASN A 1 114 ? -10.397 11.981 22.959 1.00 87.62 114 ASN A O 1
ATOM 871 N N . PHE A 1 115 ? -8.829 10.535 22.262 1.00 90.69 115 PHE A N 1
ATOM 872 C CA . PHE A 1 115 ? -8.408 11.329 21.106 1.00 90.69 115 PHE A CA 1
ATOM 873 C C . PHE A 1 115 ? -8.163 10.473 19.864 1.00 90.69 115 PHE A C 1
ATOM 875 O O . PHE A 1 115 ? -7.710 9.335 19.955 1.00 90.69 115 PHE A O 1
ATOM 882 N N . ILE A 1 116 ? -8.400 11.077 18.702 1.00 92.06 116 ILE A N 1
ATOM 883 C CA . ILE A 1 116 ? -7.820 10.656 17.426 1.00 92.06 116 ILE A CA 1
ATOM 884 C C . ILE A 1 116 ? -6.800 11.734 17.077 1.00 92.06 116 ILE A C 1
ATOM 886 O O . ILE A 1 116 ? -7.147 12.916 17.074 1.00 92.06 116 ILE A O 1
ATOM 890 N N . THR A 1 117 ? -5.551 11.350 16.841 1.00 89.94 117 THR A N 1
ATOM 891 C CA . THR A 1 117 ? -4.456 12.312 16.652 1.00 89.94 117 THR A CA 1
ATOM 892 C C . THR A 1 117 ? -3.688 12.047 15.372 1.00 89.94 117 THR A C 1
ATOM 894 O O . THR A 1 117 ? -3.636 10.916 14.883 1.00 89.94 117 THR A O 1
ATOM 897 N N . GLY A 1 118 ? -3.078 13.106 14.849 1.00 81.75 118 GLY A N 1
ATOM 898 C CA . GLY A 1 118 ? -2.221 13.045 13.674 1.00 81.75 118 GLY A CA 1
ATOM 899 C C . GLY A 1 118 ? -0.836 12.476 14.001 1.00 81.75 118 GLY A C 1
ATOM 900 O O . GLY A 1 118 ? -0.625 11.987 15.119 1.00 81.75 118 GLY A O 1
ATOM 901 N N . PRO A 1 119 ? 0.109 12.545 13.044 1.00 70.25 119 PRO A N 1
ATOM 902 C CA . PRO A 1 119 ? 1.519 12.241 13.253 1.00 70.25 119 PRO A CA 1
ATOM 903 C C . PRO A 1 119 ? 2.095 12.732 14.578 1.00 70.25 119 PRO A C 1
ATOM 905 O O . PRO A 1 119 ? 1.756 13.818 15.056 1.00 70.25 119 PRO A O 1
ATOM 908 N N . VAL A 1 120 ? 3.110 12.010 15.056 1.00 67.75 120 VAL A N 1
ATOM 909 C CA . VAL A 1 120 ? 4.127 12.616 15.917 1.00 67.75 120 VAL A CA 1
ATOM 910 C C . VAL A 1 120 ? 4.785 13.754 15.146 1.00 67.75 120 VAL A C 1
ATOM 912 O O . VAL A 1 120 ? 5.197 13.598 13.993 1.00 67.75 120 VAL A O 1
ATOM 915 N N . TRP A 1 121 ? 4.867 14.917 15.778 1.00 61.25 121 TRP A N 1
ATOM 916 C CA . TRP A 1 121 ? 5.515 16.065 15.172 1.00 61.25 121 TRP A CA 1
ATOM 917 C C . TRP A 1 121 ? 7.030 15.862 15.091 1.00 61.25 121 TRP A C 1
ATOM 919 O O . TRP A 1 121 ? 7.687 15.528 16.075 1.00 61.25 121 TRP A O 1
ATOM 929 N N . HIS A 1 122 ? 7.588 16.133 13.915 1.00 56.31 122 HIS A N 1
ATOM 930 C CA . HIS A 1 122 ? 9.022 16.308 13.716 1.00 56.31 122 HIS A CA 1
ATOM 931 C C . HIS A 1 122 ? 9.295 17.771 13.357 1.00 56.31 122 HIS A C 1
ATOM 933 O O . HIS A 1 122 ? 8.468 18.410 12.705 1.00 56.31 122 HIS A O 1
ATOM 939 N N . GLU A 1 123 ? 10.469 18.283 13.740 1.00 47.34 123 GLU A N 1
ATOM 940 C CA . GLU A 1 123 ? 10.866 19.703 13.643 1.00 47.34 123 GLU A CA 1
ATOM 941 C C . GLU A 1 123 ? 10.741 20.347 12.249 1.00 47.34 123 GLU A C 1
ATOM 943 O O . GLU A 1 123 ? 10.815 21.567 12.121 1.00 47.34 123 GLU A O 1
ATOM 948 N N . PHE A 1 124 ? 10.495 19.550 11.209 1.00 47.28 124 PHE A N 1
ATOM 949 C CA . PHE A 1 124 ? 10.416 19.966 9.811 1.00 47.28 124 PHE A CA 1
ATOM 950 C C . PHE A 1 124 ? 8.986 20.064 9.238 1.00 47.28 124 PHE A C 1
ATOM 952 O O . PHE A 1 124 ? 8.844 20.347 8.051 1.00 47.28 124 PHE A O 1
ATOM 959 N N . SER A 1 125 ? 7.924 19.845 10.029 1.00 54.94 125 SER A N 1
ATOM 960 C CA . SER A 1 125 ? 6.539 20.030 9.552 1.00 54.94 125 SER A CA 1
ATOM 961 C C . SER A 1 125 ? 6.142 21.512 9.508 1.00 54.94 125 SER A C 1
ATOM 963 O O . SER A 1 125 ? 6.244 22.218 10.513 1.00 54.94 125 SER A O 1
ATOM 965 N N . SER A 1 126 ? 5.638 21.975 8.358 1.00 52.44 126 SER A N 1
ATOM 966 C CA . SER A 1 126 ? 5.144 23.346 8.153 1.00 52.44 126 SER A CA 1
ATOM 967 C C . SER A 1 126 ? 3.734 23.595 8.702 1.00 52.44 126 SER A C 1
ATOM 969 O O . SER A 1 126 ? 3.334 24.750 8.836 1.00 52.44 126 SER A O 1
ATOM 971 N N . GLU A 1 127 ? 2.982 22.542 9.026 1.00 60.19 127 GLU A N 1
ATOM 972 C CA . GLU A 1 127 ? 1.626 22.631 9.574 1.00 60.19 127 GLU A CA 1
ATOM 973 C C . GLU A 1 127 ? 1.619 22.006 10.972 1.00 60.19 127 GLU A C 1
ATOM 975 O O . GLU A 1 127 ? 1.676 20.787 11.126 1.00 60.19 127 GLU A O 1
ATOM 980 N N . ARG A 1 128 ? 1.614 22.852 12.010 1.00 67.69 128 ARG A N 1
ATOM 981 C CA . ARG A 1 128 ? 1.550 22.411 13.409 1.00 67.69 128 ARG A CA 1
ATOM 982 C C . ARG A 1 128 ? 0.121 22.548 13.920 1.00 67.69 128 ARG A C 1
ATOM 984 O O . ARG A 1 128 ? -0.386 23.664 14.028 1.00 67.69 128 ARG A O 1
ATOM 991 N N . GLY A 1 129 ? -0.497 21.421 14.254 1.00 73.69 129 GLY A N 1
ATOM 992 C CA . GLY A 1 129 ? -1.752 21.396 14.998 1.00 73.69 129 GLY A CA 1
ATOM 993 C C . GLY A 1 129 ? -1.526 21.679 16.479 1.00 73.69 129 GLY A C 1
ATOM 994 O O . GLY A 1 129 ? -0.409 21.566 16.995 1.00 73.69 129 GLY A O 1
ATOM 995 N N . LYS A 1 130 ? -2.592 22.029 17.198 1.00 85.50 130 LYS A N 1
ATOM 996 C CA . LYS A 1 130 ? -2.554 22.080 18.659 1.00 85.50 130 LYS A CA 1
ATOM 997 C C . LYS A 1 130 ? -2.216 20.697 19.224 1.00 85.50 130 LYS A C 1
ATOM 999 O O . LYS A 1 130 ? -2.869 19.708 18.895 1.00 85.50 130 LYS A O 1
ATOM 1004 N N . SER A 1 131 ? -1.235 20.639 20.121 1.00 87.81 131 SER A N 1
ATOM 1005 C CA . SER A 1 131 ? -0.897 19.419 20.859 1.00 87.81 131 SER A CA 1
ATOM 1006 C C . SER A 1 131 ? -2.053 19.031 21.785 1.00 87.81 131 SER A C 1
ATOM 1008 O O . SER A 1 131 ? -2.489 19.826 22.624 1.00 87.81 131 SER A O 1
ATOM 1010 N N . LEU A 1 132 ? -2.575 17.819 21.601 1.00 90.25 132 LEU A N 1
ATOM 1011 C CA . LEU A 1 132 ? -3.717 17.290 22.344 1.00 90.25 132 LEU A CA 1
ATOM 1012 C C . LEU A 1 132 ? -3.274 16.451 23.534 1.00 90.25 132 LEU A C 1
ATOM 1014 O O . LEU A 1 132 ? -3.870 16.560 24.605 1.00 90.25 132 LEU A O 1
ATOM 1018 N N . CYS A 1 133 ? -2.237 15.633 23.354 1.00 91.06 133 CYS A N 1
ATOM 1019 C CA . CYS A 1 133 ? -1.707 14.786 24.409 1.00 91.06 133 CYS A CA 1
ATOM 1020 C C . CYS A 1 133 ? -0.216 14.455 24.205 1.00 91.06 133 CYS A C 1
ATOM 1022 O O . CYS A 1 133 ? 0.337 14.699 23.131 1.00 91.06 133 CYS A O 1
ATOM 1024 N N . VAL A 1 134 ? 0.438 13.914 25.238 1.00 90.38 134 VAL A N 1
ATOM 1025 C CA . VAL A 1 134 ? 1.843 13.463 25.193 1.00 90.38 134 VAL A CA 1
ATOM 1026 C C . VAL A 1 134 ? 1.949 11.975 25.518 1.00 90.38 134 VAL A C 1
ATOM 1028 O O . VAL A 1 134 ? 1.364 11.509 26.498 1.00 90.38 134 VAL A O 1
ATOM 1031 N N . PHE A 1 135 ? 2.739 11.228 24.746 1.00 88.44 135 PHE A N 1
ATOM 1032 C CA . PHE A 1 135 ? 3.053 9.823 25.021 1.00 88.44 135 PHE A CA 1
ATOM 1033 C C . PHE A 1 135 ? 4.535 9.554 24.769 1.00 88.44 135 PHE A C 1
ATOM 1035 O O . PHE A 1 135 ? 5.048 9.890 23.712 1.00 88.44 135 PHE A O 1
ATOM 1042 N N . ASN A 1 136 ? 5.238 8.975 25.748 1.00 87.25 136 ASN A N 1
ATOM 1043 C CA . ASN A 1 136 ? 6.686 8.711 25.683 1.00 87.25 136 ASN A CA 1
ATOM 1044 C C . ASN A 1 136 ? 7.566 9.923 25.310 1.00 87.25 136 ASN A C 1
ATOM 1046 O O . ASN A 1 136 ? 8.661 9.756 24.786 1.00 87.25 136 ASN A O 1
ATOM 1050 N N . GLY A 1 137 ? 7.118 11.139 25.636 1.00 83.56 137 GLY A N 1
ATOM 1051 C CA . GLY A 1 137 ? 7.832 12.380 25.313 1.00 83.56 137 GLY A CA 1
ATOM 1052 C C . GLY A 1 137 ? 7.473 12.978 23.952 1.00 83.56 137 GLY A C 1
ATOM 1053 O O . GLY A 1 137 ? 7.870 14.108 23.686 1.00 83.56 137 GLY A O 1
ATOM 1054 N N . ASP A 1 138 ? 6.672 12.280 23.147 1.00 86.31 138 ASP A N 1
ATOM 1055 C CA . ASP A 1 138 ? 6.191 12.757 21.854 1.00 86.31 138 ASP A CA 1
ATOM 1056 C C . ASP A 1 138 ? 4.851 13.489 21.995 1.00 86.31 138 ASP A C 1
ATOM 1058 O O . ASP A 1 138 ? 3.933 13.018 22.675 1.00 86.31 138 ASP A O 1
ATOM 1062 N N . GLU A 1 139 ? 4.729 14.642 21.332 1.00 87.06 139 GLU A N 1
ATOM 1063 C CA . GLU A 1 139 ? 3.480 15.403 21.246 1.00 87.06 139 GLU A CA 1
ATOM 1064 C C . GLU A 1 139 ? 2.610 14.891 20.096 1.00 87.06 139 GLU A C 1
ATOM 1066 O O . GLU A 1 139 ? 3.011 14.921 18.930 1.00 87.06 139 GLU A O 1
ATOM 1071 N N . TYR A 1 140 ? 1.381 14.503 20.428 1.00 87.62 140 TYR A N 1
ATOM 1072 C CA . TYR A 1 140 ? 0.364 14.097 19.468 1.00 87.62 140 TYR A CA 1
ATOM 1073 C C . TYR A 1 140 ? -0.628 15.234 19.257 1.00 87.62 140 TYR A C 1
ATOM 1075 O O . TYR A 1 140 ? -1.174 15.801 20.211 1.00 87.62 140 TYR A O 1
ATOM 1083 N N . GLN A 1 141 ? -0.840 15.590 17.995 1.00 87.94 141 GLN A N 1
ATOM 1084 C CA . GLN A 1 141 ? -1.541 16.811 17.609 1.00 87.94 141 GLN A CA 1
ATOM 1085 C C . GLN A 1 141 ? -2.948 16.532 17.090 1.00 87.94 141 GLN A C 1
ATOM 1087 O O . GLN A 1 141 ? -3.295 15.411 16.706 1.00 87.94 141 GLN A O 1
ATOM 1092 N N . GLU A 1 142 ? -3.766 17.578 17.090 1.00 88.44 142 GLU A N 1
ATOM 1093 C CA . GLU A 1 142 ? -5.042 17.573 16.385 1.00 88.44 142 GLU A CA 1
ATOM 1094 C C . GLU A 1 142 ? -4.852 17.378 14.877 1.00 88.44 142 GLU A C 1
ATOM 1096 O O . GLU A 1 142 ? -3.798 17.669 14.313 1.00 88.44 142 GLU A O 1
ATOM 1101 N N . LEU A 1 143 ? -5.907 16.903 14.225 1.00 87.88 143 LEU A N 1
ATOM 1102 C CA . LEU A 1 143 ? -5.945 16.672 12.787 1.00 87.88 143 LEU A CA 1
ATOM 1103 C C . LEU A 1 143 ? -6.154 18.000 12.055 1.00 87.88 143 LEU A C 1
ATOM 1105 O O . LEU A 1 143 ? -7.219 18.620 12.164 1.00 87.88 143 LEU A O 1
ATOM 1109 N N . THR A 1 144 ? -5.155 18.454 11.305 1.00 80.69 144 THR A N 1
ATOM 1110 C CA . THR A 1 144 ? -5.181 19.778 10.668 1.00 80.69 144 THR A CA 1
ATOM 1111 C C . THR A 1 144 ? -5.612 19.697 9.212 1.00 80.69 144 THR A C 1
ATOM 1113 O O . THR A 1 144 ? -6.424 20.518 8.764 1.00 80.69 144 THR A O 1
ATOM 1116 N N . SER A 1 145 ? -5.136 18.685 8.490 1.00 80.81 145 SER A N 1
ATOM 1117 C CA . SER A 1 145 ? -5.344 18.557 7.053 1.00 80.81 145 SER A CA 1
ATOM 1118 C C . SER A 1 145 ? -6.722 17.964 6.708 1.00 80.81 145 SER A C 1
ATOM 1120 O O . SER A 1 145 ? -7.294 17.181 7.476 1.00 80.81 145 SER A O 1
ATOM 1122 N N . PRO A 1 146 ? -7.282 18.286 5.526 1.00 81.69 146 PRO A N 1
ATOM 1123 C CA . PRO A 1 146 ? -8.536 17.689 5.060 1.00 81.69 146 PRO A CA 1
ATOM 1124 C C . PRO A 1 146 ? -8.513 16.153 5.032 1.00 81.69 146 PRO A C 1
ATOM 1126 O O . PRO A 1 146 ? -9.464 15.518 5.479 1.00 81.69 146 PRO A O 1
ATOM 1129 N N . ARG A 1 147 ? -7.401 15.549 4.589 1.00 78.75 147 ARG A N 1
ATOM 1130 C CA . ARG A 1 147 ? -7.250 14.086 4.495 1.00 78.75 147 ARG A CA 1
ATOM 1131 C C . ARG A 1 147 ? -7.283 13.404 5.862 1.00 78.75 147 ARG A C 1
ATOM 1133 O O . ARG A 1 147 ? -7.866 12.330 6.002 1.00 78.75 147 ARG A O 1
ATOM 1140 N N . GLU A 1 148 ? -6.674 14.021 6.871 1.00 84.19 148 GLU A N 1
ATOM 1141 C CA . GLU A 1 148 ? -6.730 13.523 8.246 1.00 84.19 148 GLU A CA 1
ATOM 1142 C C . GLU A 1 148 ? -8.154 13.602 8.803 1.00 84.19 148 GLU A C 1
ATOM 1144 O O . GLU A 1 148 ? -8.639 12.629 9.375 1.00 84.19 148 GLU A O 1
ATOM 1149 N N . LYS A 1 149 ? -8.860 14.715 8.563 1.00 86.88 149 LYS A N 1
ATOM 1150 C CA . LYS A 1 149 ? -10.261 14.894 8.980 1.00 86.88 149 LYS A CA 1
ATOM 1151 C C . LYS A 1 149 ? -11.198 13.884 8.323 1.00 86.88 149 LYS A C 1
ATOM 1153 O O . LYS A 1 149 ? -12.076 13.335 8.981 1.00 86.88 149 LYS A O 1
ATOM 1158 N N . GLU A 1 150 ? -11.001 13.572 7.046 1.00 87.56 150 GLU A N 1
ATOM 1159 C CA . GLU A 1 150 ? -11.736 12.486 6.388 1.00 87.56 150 GLU A CA 1
ATOM 1160 C C . GLU A 1 150 ? -11.430 11.115 7.006 1.00 87.56 150 GLU A C 1
ATOM 1162 O O . GLU A 1 150 ? -12.301 10.240 7.051 1.00 87.56 150 GLU A O 1
ATOM 1167 N N . GLY A 1 151 ? -10.192 10.907 7.462 1.00 88.00 151 GLY A N 1
ATOM 1168 C CA . GLY A 1 151 ? -9.800 9.728 8.227 1.00 88.00 151 GLY A CA 1
ATOM 1169 C C . GLY A 1 151 ? -10.529 9.653 9.564 1.00 88.00 151 GLY A C 1
ATOM 1170 O O . GLY A 1 151 ? -11.073 8.605 9.899 1.00 88.00 151 GLY A O 1
ATOM 1171 N N . GLU A 1 152 ? -10.631 10.774 10.277 1.00 90.81 152 GLU A N 1
ATOM 1172 C CA . GLU A 1 152 ? -11.395 10.887 11.521 1.00 90.81 152 GLU A CA 1
ATOM 1173 C C . GLU A 1 152 ? -12.866 10.512 11.335 1.00 90.81 152 GLU A C 1
ATOM 1175 O O . GLU A 1 152 ? -13.412 9.719 12.102 1.00 90.81 152 GLU A O 1
ATOM 1180 N N . VAL A 1 153 ? -13.507 11.049 10.292 1.00 92.44 153 VAL A N 1
ATOM 1181 C CA . VAL A 1 153 ? -14.909 10.752 9.972 1.00 92.44 153 VAL A CA 1
ATOM 1182 C C . VAL A 1 153 ? -15.103 9.254 9.753 1.00 92.44 153 VAL A C 1
ATOM 1184 O O . VAL A 1 153 ? -16.054 8.679 10.274 1.00 92.44 153 VAL A O 1
ATOM 1187 N N . PHE A 1 154 ? -14.186 8.607 9.034 1.00 92.88 154 PHE A N 1
ATOM 1188 C CA . PHE A 1 154 ? -14.226 7.163 8.817 1.00 92.88 154 PHE A CA 1
ATOM 1189 C C . PHE A 1 154 ? -14.025 6.369 10.115 1.00 92.88 154 PHE A C 1
ATOM 1191 O O . PHE A 1 154 ? -14.796 5.453 10.389 1.00 92.88 154 PHE A O 1
ATOM 1198 N N . ILE A 1 155 ? -13.046 6.751 10.943 1.00 93.00 155 ILE A N 1
ATOM 1199 C CA . ILE A 1 155 ? -12.788 6.132 12.255 1.00 93.00 155 ILE A CA 1
ATOM 1200 C C . ILE A 1 155 ? -14.044 6.173 13.128 1.00 93.00 155 ILE A C 1
ATOM 1202 O O . ILE A 1 155 ? -14.418 5.156 13.711 1.00 93.00 155 ILE A O 1
ATOM 1206 N N . ARG A 1 156 ? -14.707 7.335 13.189 1.00 93.31 156 ARG A N 1
ATOM 1207 C CA . ARG A 1 156 ? -15.925 7.541 13.983 1.00 93.31 156 ARG A CA 1
ATOM 1208 C C . ARG A 1 156 ? -17.133 6.812 13.405 1.00 93.31 156 ARG A C 1
ATOM 1210 O O . ARG A 1 156 ? -17.907 6.248 14.159 1.00 93.31 156 ARG A O 1
ATOM 1217 N N . LYS A 1 157 ? -17.300 6.802 12.080 1.00 94.62 157 LYS A N 1
ATOM 1218 C CA . LYS A 1 157 ? -18.409 6.111 11.399 1.00 94.62 157 LYS A CA 1
ATOM 1219 C C . LYS A 1 157 ? -18.416 4.601 11.664 1.00 94.62 157 LYS A C 1
ATOM 1221 O O . LYS A 1 157 ? -19.484 3.998 11.667 1.00 94.62 157 LYS A O 1
ATOM 1226 N N . HIS A 1 158 ? -17.238 4.004 11.839 1.00 93.06 158 HIS A N 1
ATOM 1227 C CA . HIS A 1 158 ? -17.060 2.558 11.979 1.00 93.06 158 HIS A CA 1
ATOM 1228 C C . HIS A 1 158 ? -16.608 2.124 13.384 1.00 93.06 158 HIS A C 1
ATOM 1230 O O . HIS A 1 158 ? -16.149 0.991 13.549 1.00 93.06 158 HIS A O 1
ATOM 1236 N N . ASP A 1 159 ? -16.724 3.014 14.377 1.00 91.19 159 ASP A N 1
ATOM 1237 C CA . ASP A 1 159 ? -16.410 2.766 15.792 1.00 91.19 159 ASP A CA 1
ATOM 1238 C C . ASP A 1 159 ? -15.031 2.110 16.009 1.00 91.19 159 ASP A C 1
ATOM 1240 O O . ASP A 1 159 ? -14.859 1.184 16.803 1.00 91.19 159 ASP A O 1
ATOM 1244 N N . LEU A 1 160 ? -14.011 2.565 15.269 1.00 90.94 160 LEU A N 1
ATOM 1245 C CA . LEU A 1 160 ? -12.700 1.901 15.261 1.00 90.94 160 LEU A CA 1
ATOM 1246 C C . LEU A 1 160 ? -11.938 2.044 16.591 1.00 90.94 160 LEU A C 1
ATOM 1248 O O . LEU A 1 160 ? -11.108 1.195 16.900 1.00 90.94 160 LEU A O 1
ATOM 1252 N N . GLN A 1 161 ? -12.216 3.083 17.388 1.00 88.75 161 GLN A N 1
ATOM 1253 C CA . GLN A 1 161 ? -11.573 3.292 18.697 1.00 88.75 161 GLN A CA 1
ATOM 1254 C C . GLN A 1 161 ? -11.998 2.259 19.755 1.00 88.75 161 GLN A C 1
ATOM 1256 O O . GLN A 1 161 ? -11.264 2.050 20.717 1.00 88.75 161 GLN A O 1
ATOM 1261 N N . ASP A 1 162 ? -13.135 1.583 19.562 1.00 85.50 162 ASP A N 1
ATOM 1262 C CA . ASP A 1 162 ? -13.620 0.537 20.472 1.00 85.50 162 ASP A CA 1
ATOM 1263 C C . ASP A 1 162 ? -13.053 -0.851 20.128 1.00 85.50 162 ASP A C 1
ATOM 1265 O O . ASP A 1 162 ? -13.312 -1.842 20.821 1.00 85.50 162 ASP A O 1
ATOM 1269 N N . ASN A 1 163 ? -12.271 -0.952 19.049 1.00 83.75 163 ASN A N 1
ATOM 1270 C CA . ASN A 1 163 ? -11.685 -2.211 18.633 1.00 83.75 163 ASN A CA 1
ATOM 1271 C C . ASN A 1 163 ? -10.430 -2.541 19.463 1.00 83.75 163 ASN A C 1
ATOM 1273 O O . ASN A 1 163 ? -9.479 -1.759 19.489 1.00 83.75 163 ASN A O 1
ATOM 1277 N N . PRO A 1 164 ? -10.359 -3.725 20.097 1.00 82.81 164 PRO A N 1
ATOM 1278 C CA . PRO A 1 164 ? -9.256 -4.059 20.983 1.00 82.81 164 PRO A CA 1
ATOM 1279 C C . PRO A 1 164 ? -8.000 -4.542 20.248 1.00 82.81 164 PRO A C 1
ATOM 1281 O O . PRO A 1 164 ? -7.128 -5.082 20.909 1.00 82.81 164 PRO A O 1
ATOM 1284 N N . TYR A 1 165 ? -7.886 -4.450 18.922 1.00 81.25 165 TYR A N 1
ATOM 1285 C CA . TYR A 1 165 ? -6.794 -5.109 18.188 1.00 81.25 165 TYR A CA 1
ATOM 1286 C C . TYR A 1 165 ? -5.801 -4.174 17.495 1.00 81.25 165 TYR A C 1
ATOM 1288 O O . TYR A 1 165 ? -4.742 -4.633 17.069 1.00 81.25 165 TYR A O 1
ATOM 1296 N N . PHE A 1 166 ? -6.099 -2.883 17.380 1.00 83.75 166 PHE A N 1
ATOM 1297 C CA . PHE A 1 166 ? -5.224 -1.921 16.711 1.00 83.75 166 PHE A CA 1
ATOM 1298 C C . PHE A 1 166 ? -5.346 -0.533 17.337 1.00 83.75 166 PHE A C 1
ATOM 1300 O O . PHE A 1 166 ? -6.396 -0.145 17.836 1.00 83.75 166 PHE A O 1
ATOM 1307 N N . SER A 1 167 ? -4.253 0.226 17.293 1.00 86.25 167 SER A N 1
ATOM 1308 C CA . SER A 1 167 ? -4.148 1.566 17.886 1.00 86.25 167 SER A CA 1
ATOM 1309 C C . SER A 1 167 ? -3.856 2.658 16.862 1.00 86.25 167 SER A C 1
ATOM 1311 O O . SER A 1 167 ? -3.614 3.804 17.231 1.00 86.25 167 SER A O 1
ATOM 1313 N N . PHE A 1 168 ? -3.863 2.327 15.573 1.00 87.12 168 PHE A N 1
ATOM 1314 C CA . PHE A 1 168 ? -3.703 3.296 14.499 1.00 87.12 168 PHE A CA 1
ATOM 1315 C C . PHE A 1 168 ? -4.245 2.752 13.178 1.00 87.12 168 PHE A C 1
ATOM 1317 O O . PHE A 1 168 ? -4.414 1.541 13.008 1.00 87.12 168 PHE A O 1
ATOM 1324 N N . ILE A 1 169 ? -4.468 3.649 12.224 1.00 86.56 169 ILE A N 1
ATOM 1325 C CA . ILE A 1 169 ? -4.735 3.301 10.828 1.00 86.56 169 ILE A CA 1
ATOM 1326 C C . ILE A 1 169 ? -3.726 3.993 9.916 1.00 86.56 169 ILE A C 1
ATOM 1328 O O . ILE A 1 169 ? -3.260 5.099 10.205 1.00 86.56 169 ILE A O 1
ATOM 1332 N N . TYR A 1 170 ? -3.383 3.342 8.807 1.00 78.50 170 TYR A N 1
ATOM 1333 C CA . TYR A 1 170 ? -2.491 3.941 7.822 1.00 78.50 170 TYR A CA 1
ATOM 1334 C C . TYR A 1 170 ? -3.157 5.112 7.085 1.00 78.50 170 TYR A C 1
ATOM 1336 O O . TYR A 1 170 ? -4.373 5.110 6.868 1.00 78.50 170 TYR A O 1
ATOM 1344 N N . PRO A 1 171 ? -2.369 6.120 6.684 1.00 68.50 171 PRO A N 1
ATOM 1345 C CA . PRO A 1 171 ? -2.883 7.317 6.038 1.00 68.50 171 PRO A CA 1
ATOM 1346 C C . PRO A 1 171 ? -3.201 7.073 4.571 1.00 68.50 171 PRO A C 1
ATOM 1348 O O . PRO A 1 171 ? -2.552 6.279 3.893 1.00 68.50 171 PRO A O 1
ATOM 1351 N N . TYR A 1 172 ? -4.212 7.780 4.072 1.00 63.25 172 TYR A N 1
ATOM 1352 C CA . TYR A 1 172 ? -4.663 7.663 2.690 1.00 63.25 172 TYR A CA 1
ATOM 1353 C C . TYR A 1 172 ? -3.586 8.111 1.697 1.00 63.25 172 TYR A C 1
ATOM 1355 O O . TYR A 1 172 ? -2.972 9.153 1.907 1.00 63.25 172 TYR A O 1
ATOM 1363 N N . ILE A 1 173 ? -3.365 7.337 0.623 1.00 61.94 173 ILE A N 1
ATOM 1364 C CA . ILE A 1 173 ? -2.301 7.549 -0.388 1.00 61.94 173 ILE A CA 1
ATOM 1365 C C . ILE A 1 173 ? -2.886 7.872 -1.785 1.00 61.94 173 ILE A C 1
ATOM 1367 O O . ILE A 1 173 ? -2.152 8.175 -2.712 1.00 61.94 173 ILE A O 1
ATOM 1371 N N . GLY A 1 174 ? -4.212 7.869 -1.959 1.00 58.25 174 GLY A N 1
ATOM 1372 C CA . GLY A 1 174 ? -4.835 7.780 -3.291 1.00 58.25 174 GLY A CA 1
ATOM 1373 C C . GLY A 1 174 ? -4.920 9.051 -4.152 1.00 58.25 174 GLY A C 1
ATOM 1374 O O . GLY A 1 174 ? -5.181 8.913 -5.341 1.00 58.25 174 GLY A O 1
ATOM 1375 N N . ASP A 1 175 ? -4.688 10.255 -3.611 1.00 65.88 175 ASP A N 1
ATOM 1376 C CA . ASP A 1 175 ? -4.896 11.524 -4.350 1.00 65.88 175 ASP A CA 1
ATOM 1377 C C . ASP A 1 175 ? -3.576 12.231 -4.698 1.00 65.88 175 ASP A C 1
ATOM 1379 O O . ASP A 1 175 ? -3.407 13.422 -4.429 1.00 65.88 175 ASP A O 1
ATOM 1383 N N . GLU A 1 176 ? -2.597 11.486 -5.199 1.00 73.81 176 GLU A N 1
ATOM 1384 C CA . GLU A 1 176 ? -1.346 12.067 -5.698 1.00 73.81 176 GLU A CA 1
ATOM 1385 C C . GLU A 1 176 ? -1.478 12.490 -7.168 1.00 73.81 176 GLU A C 1
ATOM 1387 O O . GLU A 1 176 ? -2.238 11.893 -7.935 1.00 73.81 176 GLU A O 1
ATOM 1392 N N . ASP A 1 177 ? -0.712 13.506 -7.574 1.00 82.38 177 ASP A N 1
ATOM 1393 C CA . ASP A 1 177 ? -0.613 13.906 -8.980 1.00 82.38 177 ASP A CA 1
ATOM 1394 C C . ASP A 1 177 ? -0.051 12.763 -9.839 1.00 82.38 177 ASP A C 1
ATOM 1396 O O . ASP A 1 177 ? 0.740 11.941 -9.373 1.00 82.38 177 ASP A O 1
ATOM 1400 N N . GLU A 1 178 ? -0.416 12.723 -11.123 1.00 85.00 178 GLU A N 1
ATOM 1401 C CA . GLU A 1 178 ? -0.057 11.623 -12.034 1.00 85.00 178 GLU A CA 1
ATOM 1402 C C . GLU A 1 178 ? 1.447 11.340 -12.072 1.00 85.00 178 GLU A C 1
ATOM 1404 O O . GLU A 1 178 ? 1.860 10.185 -11.986 1.00 85.00 178 GLU A O 1
ATOM 1409 N N . ILE A 1 179 ? 2.260 12.399 -12.108 1.00 82.56 179 ILE A N 1
ATOM 1410 C CA . ILE A 1 179 ? 3.724 12.305 -12.100 1.00 82.56 179 ILE A CA 1
ATOM 1411 C C . ILE A 1 179 ? 4.217 11.644 -10.809 1.00 82.56 179 ILE A C 1
ATOM 1413 O O . ILE A 1 179 ? 5.105 10.795 -10.853 1.00 82.56 179 ILE A O 1
ATOM 1417 N N . VAL A 1 180 ? 3.631 11.997 -9.662 1.00 82.56 180 VAL A N 1
ATOM 1418 C CA . VAL A 1 180 ? 3.992 11.416 -8.364 1.00 82.56 180 VAL A CA 1
ATOM 1419 C C . VAL A 1 180 ? 3.603 9.940 -8.331 1.00 82.56 180 VAL A C 1
ATOM 1421 O O . VAL A 1 180 ? 4.424 9.108 -7.955 1.00 82.56 180 VAL A O 1
ATOM 1424 N N . ILE A 1 181 ? 2.402 9.589 -8.805 1.00 85.56 181 ILE A N 1
ATOM 1425 C CA . ILE A 1 181 ? 1.946 8.194 -8.911 1.00 85.56 181 ILE A CA 1
ATOM 1426 C C . ILE A 1 181 ? 2.895 7.378 -9.789 1.00 85.56 181 ILE A C 1
ATOM 1428 O O . ILE A 1 181 ? 3.349 6.307 -9.380 1.00 85.56 181 ILE A O 1
ATOM 1432 N N . GLN A 1 182 ? 3.217 7.874 -10.983 1.00 86.62 182 GLN A N 1
ATOM 1433 C CA . GLN A 1 182 ? 4.122 7.202 -11.910 1.00 86.62 182 GLN A CA 1
ATOM 1434 C C . GLN A 1 182 ? 5.515 7.043 -11.292 1.00 86.62 182 GLN A C 1
ATOM 1436 O O . GLN A 1 182 ? 6.049 5.940 -11.294 1.00 86.62 182 GLN A O 1
ATOM 1441 N N . GLN A 1 183 ? 6.083 8.078 -10.668 1.00 82.25 183 GLN A N 1
ATOM 1442 C CA . GLN A 1 183 ? 7.394 7.987 -10.009 1.00 82.25 183 GLN A CA 1
ATOM 1443 C C . GLN A 1 183 ? 7.403 7.018 -8.819 1.00 82.25 183 GLN A C 1
ATOM 1445 O O . GLN A 1 183 ? 8.344 6.241 -8.666 1.00 82.25 183 GLN A O 1
ATOM 1450 N N . MET A 1 184 ? 6.355 7.026 -7.989 1.00 81.69 184 MET A N 1
ATOM 1451 C CA . MET A 1 184 ? 6.218 6.114 -6.848 1.00 81.69 184 MET A CA 1
ATOM 1452 C C . MET A 1 184 ? 6.103 4.652 -7.282 1.00 81.69 184 MET A C 1
ATOM 1454 O O . MET A 1 184 ? 6.642 3.769 -6.621 1.00 81.69 184 MET A O 1
ATOM 1458 N N . THR A 1 185 ? 5.392 4.393 -8.378 1.00 84.88 185 THR A N 1
ATOM 1459 C CA . THR A 1 185 ? 5.110 3.032 -8.864 1.00 84.88 185 THR A CA 1
ATOM 1460 C C . THR A 1 185 ? 6.081 2.560 -9.949 1.00 84.88 185 THR A C 1
ATOM 1462 O O . THR A 1 185 ? 6.058 1.384 -10.310 1.00 84.88 185 THR A O 1
ATOM 1465 N N . LYS A 1 186 ? 6.917 3.464 -10.481 1.00 87.56 186 LYS A N 1
ATOM 1466 C CA . LYS A 1 186 ? 7.784 3.274 -11.659 1.00 87.56 186 LYS A CA 1
ATOM 1467 C C . LYS A 1 186 ? 7.041 2.677 -12.859 1.00 87.56 186 LYS A C 1
ATOM 1469 O O . LYS A 1 186 ? 7.614 1.925 -13.644 1.00 87.56 186 LYS A O 1
ATOM 1474 N N . CYS A 1 187 ? 5.755 2.990 -12.984 1.00 90.31 187 CYS A N 1
ATOM 1475 C CA . CYS A 1 187 ? 4.844 2.439 -13.982 1.00 90.31 187 CYS A CA 1
ATOM 1476 C C . CYS A 1 187 ? 4.495 3.485 -15.052 1.00 90.31 187 CYS A C 1
ATOM 1478 O O . CYS A 1 187 ? 4.301 4.658 -14.745 1.00 90.31 187 CYS A O 1
ATOM 1480 N N . GLU A 1 188 ? 4.444 3.065 -16.316 1.00 92.25 188 GLU A N 1
ATOM 1481 C CA . GLU A 1 188 ? 4.197 3.959 -17.453 1.00 92.25 188 GLU A CA 1
ATOM 1482 C C . GLU A 1 188 ? 2.710 4.300 -17.604 1.00 92.25 188 GLU A C 1
ATOM 1484 O O . GLU A 1 188 ? 2.321 5.465 -17.694 1.00 92.25 188 GLU A O 1
ATOM 1489 N N . GLU A 1 189 ? 1.847 3.286 -17.636 1.00 94.00 189 GLU A N 1
ATOM 1490 C CA . GLU A 1 189 ? 0.426 3.464 -17.921 1.00 94.00 189 GLU A CA 1
ATOM 1491 C C . GLU A 1 189 ? -0.332 4.000 -16.705 1.00 94.00 189 GLU A C 1
ATOM 1493 O O . GLU A 1 189 ? -0.721 3.221 -15.839 1.00 94.00 189 GLU A O 1
ATOM 1498 N N . IL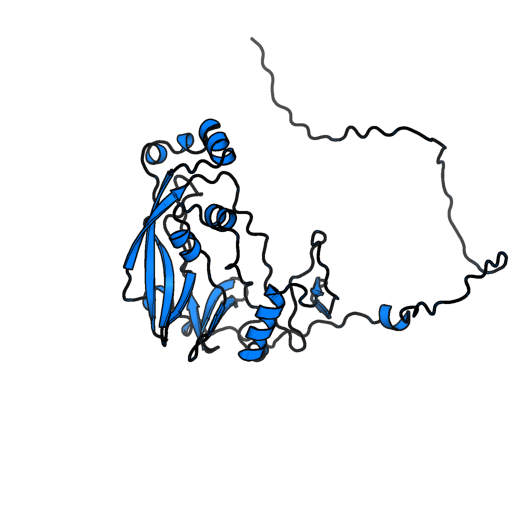E A 1 190 ? -0.615 5.308 -16.663 1.00 90.25 190 ILE A N 1
ATOM 1499 C CA . ILE A 1 190 ? -1.198 5.982 -15.486 1.00 90.25 190 ILE A CA 1
ATOM 1500 C C . ILE A 1 190 ? -2.402 5.258 -14.856 1.00 90.25 190 ILE A C 1
ATOM 1502 O O . ILE A 1 190 ? -2.486 5.162 -13.633 1.00 90.25 190 ILE A O 1
ATOM 1506 N N . GLU A 1 191 ? -3.299 4.685 -15.662 1.00 91.19 191 GLU A N 1
ATOM 1507 C CA . GLU A 1 191 ? -4.443 3.909 -15.164 1.00 91.19 191 GLU A CA 1
ATOM 1508 C C . GLU A 1 191 ? -4.008 2.639 -14.406 1.00 91.19 191 GLU A C 1
ATOM 1510 O O . GLU A 1 191 ? -4.530 2.345 -13.333 1.00 91.19 191 GLU A O 1
ATOM 1515 N N . LEU A 1 192 ? -2.994 1.920 -14.903 1.00 93.06 192 LEU A N 1
ATOM 1516 C CA . LEU A 1 192 ? -2.399 0.779 -14.196 1.00 93.06 192 LEU A CA 1
ATOM 1517 C C . LEU A 1 192 ? -1.568 1.226 -12.987 1.00 93.06 192 LEU A C 1
ATOM 1519 O O . LEU A 1 192 ? -1.459 0.495 -12.005 1.00 93.06 192 LEU A O 1
ATOM 1523 N N . CYS A 1 193 ? -0.983 2.421 -13.031 1.00 89.62 193 CYS A N 1
ATOM 1524 C CA . CYS A 1 193 ? -0.183 2.937 -11.927 1.00 89.62 193 CYS A CA 1
ATOM 1525 C C . CYS A 1 193 ? -1.070 3.325 -10.742 1.00 89.62 193 CYS A C 1
ATOM 1527 O O . CYS A 1 193 ? -0.778 2.956 -9.606 1.00 89.62 193 CYS A O 1
ATOM 1529 N N . ARG A 1 194 ? -2.210 3.979 -11.005 1.00 88.94 194 ARG A N 1
ATOM 1530 C CA . ARG A 1 194 ? -3.255 4.250 -10.001 1.00 88.94 194 ARG A CA 1
ATOM 1531 C C . ARG A 1 194 ? -3.733 2.968 -9.326 1.00 88.94 194 ARG A C 1
ATOM 1533 O O . ARG A 1 194 ? -3.946 2.945 -8.119 1.00 88.94 194 ARG A O 1
ATOM 1540 N N . ASP A 1 195 ? -3.838 1.888 -10.091 1.00 90.50 195 ASP A N 1
ATOM 1541 C CA . ASP A 1 195 ? -4.226 0.570 -9.593 1.00 90.50 195 ASP A CA 1
ATOM 1542 C C . ASP A 1 195 ? -3.217 -0.069 -8.624 1.00 90.50 195 ASP A C 1
ATOM 1544 O O . ASP A 1 195 ? -3.595 -0.950 -7.846 1.00 90.50 195 ASP A O 1
ATOM 1548 N N . LEU A 1 196 ? -1.952 0.355 -8.676 1.00 87.12 196 LEU A N 1
ATOM 1549 C CA . LEU A 1 196 ? -0.874 -0.100 -7.796 1.00 87.12 196 LEU A CA 1
ATOM 1550 C C . LEU A 1 196 ? -0.719 0.770 -6.542 1.00 87.12 196 LEU A C 1
ATOM 1552 O O . LEU A 1 196 ? -0.072 0.338 -5.588 1.00 87.12 196 LEU A O 1
ATOM 1556 N N . VAL A 1 197 ? -1.327 1.961 -6.508 1.00 85.25 197 VAL A N 1
ATOM 1557 C CA . VAL A 1 197 ? -1.365 2.793 -5.301 1.00 85.25 197 VAL A CA 1
ATOM 1558 C C . VAL A 1 197 ? -2.343 2.164 -4.303 1.00 85.25 197 VAL A C 1
ATOM 1560 O O . VAL A 1 197 ? -3.526 2.003 -4.615 1.00 85.25 197 VAL A O 1
ATOM 1563 N N . PRO A 1 198 ? -1.899 1.793 -3.090 1.00 77.19 198 PRO A N 1
ATOM 1564 C CA . PRO A 1 198 ? -2.781 1.157 -2.127 1.00 77.19 198 PRO A CA 1
ATOM 1565 C C . PRO A 1 198 ? -3.861 2.122 -1.639 1.00 77.19 198 PRO A C 1
ATOM 1567 O O . PRO A 1 198 ? -3.561 3.155 -1.030 1.00 77.19 198 PRO A O 1
ATOM 1570 N N . LYS A 1 199 ? -5.134 1.741 -1.804 1.00 85.12 199 LYS A N 1
ATOM 1571 C CA . LYS A 1 199 ? -6.189 2.317 -0.971 1.00 85.12 199 LYS A CA 1
ATOM 1572 C C . LYS A 1 199 ? -6.010 1.737 0.420 1.00 85.12 199 LYS A C 1
ATOM 1574 O O . LYS A 1 199 ? -6.117 0.535 0.607 1.00 85.12 199 LYS A O 1
ATOM 1579 N N . VAL A 1 200 ? -5.735 2.586 1.399 1.00 83.81 200 VAL A N 1
ATOM 1580 C CA . VAL A 1 200 ? -5.531 2.145 2.788 1.00 83.81 200 VAL A CA 1
ATOM 1581 C C . VAL A 1 200 ? -6.832 2.009 3.569 1.00 83.81 200 VAL A C 1
ATOM 1583 O O . VAL A 1 200 ? -6.807 1.510 4.683 1.00 83.81 200 VAL A O 1
ATOM 1586 N N . ARG A 1 201 ? -7.950 2.518 3.044 1.00 89.50 201 ARG A N 1
ATOM 1587 C CA . ARG A 1 201 ? -9.282 2.435 3.650 1.00 89.50 201 ARG A CA 1
ATOM 1588 C C . ARG A 1 201 ? -10.362 2.651 2.600 1.00 89.50 201 ARG A C 1
ATOM 1590 O O . ARG A 1 201 ? -10.103 3.285 1.576 1.00 89.50 201 ARG A O 1
ATOM 1597 N N . GLY A 1 202 ? -11.565 2.176 2.885 1.00 90.62 202 GLY A N 1
ATOM 1598 C CA . GLY A 1 202 ? -12.747 2.408 2.063 1.00 90.62 202 GLY A CA 1
ATOM 1599 C C . GLY A 1 202 ? -13.952 1.647 2.594 1.00 90.62 202 GLY A C 1
ATOM 1600 O O . GLY A 1 202 ? -13.802 0.698 3.363 1.00 90.62 202 GLY A O 1
ATOM 1601 N N . ASP A 1 203 ? -15.143 2.064 2.185 1.00 94.31 203 ASP A N 1
ATOM 1602 C CA . ASP A 1 203 ? -16.393 1.405 2.542 1.00 94.31 203 ASP A CA 1
ATOM 1603 C C . ASP A 1 203 ? -17.402 1.445 1.393 1.00 94.31 203 ASP A C 1
ATOM 1605 O O . ASP A 1 203 ? -17.311 2.276 0.488 1.00 94.31 203 ASP A O 1
ATOM 1609 N N . ASN A 1 204 ? -18.343 0.509 1.429 1.00 94.56 204 ASN A N 1
ATOM 1610 C CA . ASN A 1 204 ? -19.542 0.494 0.605 1.00 94.56 204 ASN A CA 1
ATOM 1611 C C . ASN A 1 204 ? -20.776 0.255 1.499 1.00 94.56 204 ASN A C 1
ATOM 1613 O O . ASN A 1 204 ? -20.698 0.339 2.723 1.00 94.56 204 ASN A O 1
ATOM 1617 N N . GLU A 1 205 ? -21.936 -0.042 0.907 1.00 91.44 205 GLU A N 1
ATOM 1618 C CA . GLU A 1 205 ? -23.186 -0.250 1.659 1.00 91.44 205 GLU A CA 1
ATOM 1619 C C . GLU A 1 205 ? -23.160 -1.442 2.636 1.00 91.44 205 GLU A C 1
ATOM 1621 O O . GLU A 1 205 ? -24.032 -1.540 3.502 1.00 91.44 205 GLU A O 1
ATOM 1626 N N . HIS A 1 206 ? -22.211 -2.371 2.495 1.00 92.38 206 HIS A N 1
ATOM 1627 C CA . HIS A 1 206 ? -22.187 -3.638 3.236 1.00 92.38 206 HIS A CA 1
ATOM 1628 C C . HIS A 1 206 ? -20.915 -3.839 4.054 1.00 92.38 206 HIS A C 1
ATOM 1630 O O . HIS A 1 206 ? -20.977 -4.412 5.141 1.00 92.38 206 HIS A O 1
ATOM 1636 N N . HIS A 1 207 ? -19.782 -3.362 3.544 1.00 96.56 207 HIS A N 1
ATOM 1637 C CA . HIS A 1 207 ? -18.467 -3.649 4.089 1.00 96.56 207 HIS A CA 1
ATOM 1638 C C . HIS A 1 207 ? -17.606 -2.399 4.186 1.00 96.56 207 HIS A C 1
ATOM 1640 O O . HIS A 1 207 ? -17.746 -1.461 3.401 1.00 96.56 207 HIS A O 1
ATOM 1646 N N . PHE A 1 208 ? -16.644 -2.429 5.100 1.00 95.31 208 PHE A N 1
ATOM 1647 C CA . PHE A 1 208 ? -15.553 -1.463 5.144 1.00 95.31 208 PHE A CA 1
ATOM 1648 C C . PHE A 1 208 ? -14.226 -2.157 5.413 1.00 95.31 208 PHE A C 1
ATOM 1650 O O . PHE A 1 208 ? -14.174 -3.214 6.042 1.00 95.31 208 PHE A O 1
ATOM 1657 N N . PHE A 1 209 ? -13.137 -1.543 4.961 1.00 93.88 209 PHE A N 1
ATOM 1658 C CA . PHE A 1 209 ? -11.789 -2.014 5.231 1.00 93.88 209 PHE A CA 1
ATOM 1659 C C . PHE A 1 209 ? -10.858 -0.872 5.619 1.00 93.88 209 PHE A C 1
ATOM 1661 O O . PHE A 1 209 ? -11.075 0.285 5.253 1.00 93.88 209 PHE A O 1
ATOM 1668 N N . PHE A 1 210 ? -9.783 -1.214 6.320 1.00 91.50 210 PHE A N 1
ATOM 1669 C CA . PHE A 1 210 ? -8.657 -0.320 6.551 1.00 91.50 210 PHE A CA 1
ATOM 1670 C C . PHE A 1 210 ? -7.363 -1.108 6.756 1.00 91.50 210 PHE A C 1
ATOM 1672 O O . PHE A 1 210 ? -7.363 -2.273 7.158 1.00 91.50 210 PHE A O 1
ATOM 1679 N N . HIS A 1 211 ? -6.249 -0.453 6.462 1.00 87.88 211 HIS A N 1
ATOM 1680 C CA . HIS A 1 211 ? -4.907 -0.959 6.664 1.00 87.88 211 HIS A CA 1
ATOM 1681 C C . HIS A 1 211 ? -4.400 -0.515 8.035 1.00 87.88 211 HIS A C 1
ATOM 1683 O O . HIS A 1 211 ? -4.541 0.645 8.431 1.00 87.88 211 HIS A O 1
ATOM 1689 N N . THR A 1 212 ? -3.753 -1.433 8.738 1.00 85.25 212 THR A N 1
ATOM 1690 C CA . THR A 1 212 ? -3.072 -1.182 10.012 1.00 85.25 212 THR A CA 1
ATOM 1691 C C . THR A 1 212 ? -1.887 -2.144 10.137 1.00 85.25 212 THR A C 1
ATOM 1693 O O . THR A 1 212 ? -1.583 -2.880 9.193 1.00 85.25 212 THR A O 1
ATOM 1696 N N . GLN A 1 213 ? -1.210 -2.151 11.279 1.00 76.44 213 GLN A N 1
ATOM 1697 C CA . GLN A 1 213 ? -0.313 -3.242 11.639 1.00 76.44 213 GLN A CA 1
ATOM 1698 C C . GLN A 1 213 ? -0.854 -3.972 12.860 1.00 76.44 213 GLN A C 1
ATOM 1700 O O . GLN A 1 213 ? -1.394 -3.362 13.781 1.00 76.44 213 GLN A O 1
ATOM 1705 N N . ALA A 1 214 ? -0.652 -5.284 12.886 1.00 64.69 214 ALA A N 1
ATOM 1706 C CA . ALA A 1 214 ? -0.845 -6.074 14.091 1.00 64.69 214 ALA A CA 1
ATOM 1707 C C . ALA A 1 214 ? 0.514 -6.491 14.646 1.00 64.69 214 ALA A C 1
ATOM 1709 O O . ALA A 1 214 ? 1.388 -6.945 13.907 1.00 64.69 214 ALA A O 1
ATOM 1710 N N . SER A 1 215 ? 0.666 -6.372 15.963 1.00 56.97 215 SER A N 1
ATOM 1711 C CA . SER A 1 215 ? 1.784 -6.982 16.667 1.00 56.97 215 SER A CA 1
ATOM 1712 C C . SER A 1 215 ? 1.499 -8.471 16.822 1.00 56.97 215 SER A C 1
ATOM 1714 O O . SER A 1 215 ? 0.622 -8.863 17.594 1.00 56.97 215 SER A O 1
ATOM 1716 N N . MET A 1 216 ? 2.207 -9.306 16.063 1.00 53.84 216 MET A N 1
ATOM 1717 C CA . MET A 1 216 ? 2.032 -10.761 16.144 1.00 53.84 216 MET A CA 1
ATOM 1718 C C . MET A 1 216 ? 2.817 -11.385 17.305 1.00 53.84 216 MET A C 1
ATOM 1720 O O . MET A 1 216 ? 2.403 -12.399 17.860 1.00 53.84 216 MET A O 1
ATOM 1724 N N . THR A 1 217 ? 3.937 -10.768 17.691 1.00 45.97 217 THR A N 1
ATOM 1725 C CA . THR A 1 217 ? 4.854 -11.267 18.734 1.00 45.97 217 THR A CA 1
ATOM 1726 C C . THR A 1 217 ? 5.331 -10.188 19.710 1.00 45.97 217 THR A C 1
ATOM 1728 O O . THR A 1 217 ? 6.123 -10.488 20.598 1.00 45.97 217 THR A O 1
ATOM 1731 N N . GLY A 1 218 ? 4.895 -8.934 19.560 1.00 45.28 218 GLY A N 1
ATOM 1732 C CA . GLY A 1 218 ? 5.476 -7.777 20.255 1.00 45.28 218 GLY A CA 1
ATOM 1733 C C . GLY A 1 218 ? 6.578 -7.064 19.460 1.00 45.28 218 GLY A C 1
ATOM 1734 O O . GLY A 1 218 ? 6.782 -5.872 19.666 1.00 45.28 218 GLY A O 1
ATOM 1735 N N . GLU A 1 219 ? 7.245 -7.755 18.525 1.00 36.12 219 GLU A N 1
ATOM 1736 C CA . GLU A 1 219 ? 8.478 -7.267 17.874 1.00 36.12 219 GLU A CA 1
ATOM 1737 C C . GLU A 1 219 ? 8.362 -7.064 16.353 1.00 36.12 219 GLU A C 1
ATOM 1739 O O . GLU A 1 219 ? 9.069 -6.225 15.797 1.00 36.12 219 GLU A O 1
ATOM 1744 N N . VAL A 1 220 ? 7.460 -7.785 15.674 1.00 46.09 220 VAL A N 1
ATOM 1745 C CA . VAL A 1 220 ? 7.249 -7.675 14.219 1.00 46.09 220 VAL A CA 1
ATOM 1746 C C . VAL A 1 220 ? 5.835 -7.181 13.934 1.00 46.09 220 VAL A C 1
ATOM 1748 O O . VAL A 1 220 ? 4.854 -7.739 14.434 1.00 46.09 220 VAL A O 1
ATOM 1751 N N . TRP A 1 221 ? 5.757 -6.118 13.138 1.00 52.72 221 TRP A N 1
ATOM 1752 C CA . TRP A 1 221 ? 4.525 -5.445 12.750 1.00 52.72 221 TRP A CA 1
ATOM 1753 C C . TRP A 1 221 ? 4.282 -5.653 11.255 1.00 52.72 221 TRP A C 1
ATOM 1755 O O . TRP A 1 221 ? 4.890 -4.982 10.420 1.00 52.72 221 TRP A O 1
ATOM 1765 N N . ASP A 1 222 ? 3.391 -6.587 10.924 1.00 66.06 222 ASP A N 1
ATOM 1766 C CA . ASP A 1 222 ? 3.043 -6.885 9.535 1.00 66.06 222 ASP A CA 1
ATOM 1767 C C . ASP A 1 222 ? 1.911 -5.966 9.054 1.00 66.06 222 ASP A C 1
ATOM 1769 O O . ASP A 1 222 ? 0.921 -5.791 9.777 1.00 66.06 222 ASP A O 1
ATOM 1773 N N . PRO A 1 223 ? 2.003 -5.394 7.837 1.00 76.50 223 PRO A N 1
ATOM 1774 C CA . PRO A 1 223 ? 0.892 -4.667 7.247 1.00 76.50 223 PRO A CA 1
ATOM 1775 C C . PRO A 1 223 ? -0.259 -5.638 6.974 1.00 76.50 223 PRO A C 1
ATOM 1777 O O . PRO A 1 223 ? -0.138 -6.605 6.213 1.00 76.50 223 PRO A O 1
ATOM 1780 N N . ILE A 1 224 ? -1.395 -5.356 7.597 1.00 85.81 224 ILE A N 1
ATOM 1781 C CA . ILE A 1 224 ? -2.616 -6.143 7.477 1.00 85.81 224 ILE A CA 1
ATOM 1782 C C . ILE A 1 224 ? -3.759 -5.280 6.968 1.00 85.81 224 ILE A C 1
ATOM 1784 O O . ILE A 1 224 ? -3.765 -4.057 7.116 1.00 85.81 224 ILE A O 1
ATOM 1788 N N . VAL A 1 225 ? -4.761 -5.953 6.416 1.00 90.94 225 VAL A N 1
ATOM 1789 C CA . VAL A 1 225 ? -6.062 -5.357 6.122 1.00 90.94 225 VAL A CA 1
ATOM 1790 C C . VAL A 1 225 ? -7.093 -5.957 7.043 1.00 90.94 225 VAL A C 1
ATOM 1792 O O . VAL A 1 225 ? -7.223 -7.180 7.118 1.00 90.94 225 VAL A O 1
ATOM 1795 N N . VAL A 1 226 ? -7.840 -5.088 7.709 1.00 91.50 226 VAL A N 1
ATOM 1796 C CA . VAL A 1 226 ? -8.991 -5.454 8.523 1.00 91.50 226 VAL A CA 1
ATOM 1797 C C . VAL A 1 226 ? -10.252 -5.112 7.745 1.00 91.50 226 VAL A C 1
ATOM 1799 O O . VAL A 1 226 ? -10.365 -4.007 7.220 1.00 91.50 226 VAL A O 1
ATOM 1802 N N . VAL A 1 227 ? -11.195 -6.048 7.689 1.00 93.75 227 VAL A N 1
ATOM 1803 C CA . VAL A 1 227 ? -12.524 -5.871 7.094 1.00 93.75 227 VAL A CA 1
ATOM 1804 C C . VAL A 1 227 ? -13.584 -6.065 8.176 1.00 93.75 227 VAL A C 1
ATOM 1806 O O . VAL A 1 227 ? -13.530 -7.032 8.947 1.00 93.75 227 VAL A O 1
ATOM 1809 N N . ASP A 1 228 ? -14.528 -5.131 8.252 1.00 92.75 228 ASP A N 1
ATOM 1810 C CA . ASP A 1 228 ? -15.659 -5.119 9.191 1.00 92.75 228 ASP A CA 1
ATOM 1811 C C . ASP A 1 228 ? -15.269 -5.308 10.663 1.00 92.75 228 ASP A C 1
ATOM 1813 O O . ASP A 1 228 ? -15.974 -5.977 11.427 1.00 92.75 228 ASP A O 1
ATOM 1817 N N . ASN A 1 229 ? -14.107 -4.778 11.063 1.00 88.25 229 ASN A N 1
ATOM 1818 C CA . ASN A 1 229 ? -13.531 -4.939 12.405 1.00 88.25 229 ASN A CA 1
ATOM 1819 C C . ASN A 1 229 ? -13.299 -6.399 12.846 1.00 88.25 229 ASN A C 1
ATOM 1821 O O . ASN A 1 229 ? -13.095 -6.649 14.035 1.00 88.25 229 ASN A O 1
ATOM 1825 N N . LYS A 1 230 ? -13.341 -7.368 11.921 1.00 85.62 230 LYS A N 1
ATOM 1826 C CA . LYS A 1 230 ? -13.379 -8.804 12.253 1.00 85.62 230 LYS A CA 1
ATOM 1827 C C . LYS A 1 230 ? -12.427 -9.652 11.425 1.00 85.62 230 LYS A C 1
ATOM 1829 O O . LYS A 1 230 ? -11.734 -10.499 11.976 1.00 85.62 230 LYS A O 1
ATOM 1834 N N . LYS A 1 231 ? -12.433 -9.490 10.101 1.00 90.62 231 LYS A N 1
ATOM 1835 C CA . LYS A 1 231 ? -11.645 -10.338 9.199 1.00 90.62 231 LYS A CA 1
ATOM 1836 C C . LYS A 1 231 ? -10.296 -9.691 8.959 1.00 90.62 231 LYS A C 1
ATOM 1838 O O . LYS A 1 231 ? -10.254 -8.517 8.617 1.00 90.62 231 LYS A O 1
ATOM 1843 N N . VAL A 1 232 ? -9.218 -10.456 9.100 1.00 90.19 232 VAL A N 1
ATOM 1844 C CA . VAL A 1 232 ? -7.857 -9.941 8.937 1.00 90.19 232 VAL A CA 1
ATOM 1845 C C . VAL A 1 232 ? -7.120 -10.717 7.860 1.00 90.19 232 VAL A C 1
ATOM 1847 O O . VAL A 1 232 ? -7.139 -11.950 7.839 1.00 90.19 232 VAL A O 1
ATOM 1850 N N . TYR A 1 233 ? -6.468 -9.976 6.966 1.00 91.19 233 TYR A N 1
ATOM 1851 C CA . TYR A 1 233 ? -5.720 -10.521 5.842 1.00 91.19 233 TYR A CA 1
ATOM 1852 C C . TYR A 1 233 ? -4.279 -10.005 5.834 1.00 91.19 233 TYR A C 1
ATOM 1854 O O . TYR A 1 233 ? -4.051 -8.796 5.889 1.00 91.19 233 TYR A O 1
ATOM 1862 N N . ARG A 1 234 ? -3.306 -10.916 5.697 1.00 89.44 234 ARG A N 1
ATOM 1863 C CA . ARG A 1 234 ? -1.911 -10.575 5.362 1.00 89.44 234 ARG A CA 1
ATOM 1864 C C . ARG A 1 234 ? -1.781 -10.341 3.867 1.00 89.44 234 ARG A C 1
ATOM 1866 O O . ARG A 1 234 ? -2.123 -11.225 3.082 1.00 89.44 234 ARG A O 1
ATOM 1873 N N . LEU A 1 235 ? -1.219 -9.196 3.486 1.00 86.38 235 LEU A N 1
ATOM 1874 C CA . LEU A 1 235 ? -1.065 -8.769 2.089 1.00 86.38 235 LEU A CA 1
ATOM 1875 C C . LEU A 1 235 ? 0.071 -9.479 1.326 1.00 86.38 235 LEU A C 1
ATOM 1877 O O . LEU A 1 235 ? 0.186 -9.334 0.107 1.00 86.38 235 LEU A O 1
ATOM 1881 N N . GLY A 1 236 ? 0.895 -10.260 2.029 1.00 84.12 236 GLY A N 1
ATOM 1882 C CA . GLY A 1 236 ? 2.122 -10.845 1.490 1.00 84.12 236 GLY A CA 1
ATOM 1883 C C . GLY A 1 236 ? 3.275 -9.839 1.447 1.00 84.12 236 GLY A C 1
ATOM 1884 O O . GLY A 1 236 ? 3.155 -8.714 1.925 1.00 84.12 236 GLY A O 1
ATOM 1885 N N . THR A 1 237 ? 4.405 -10.257 0.881 1.00 83.88 237 THR A N 1
ATOM 1886 C CA . THR A 1 237 ? 5.635 -9.458 0.809 1.00 83.88 237 THR A CA 1
ATOM 1887 C C . THR A 1 237 ? 6.018 -9.147 -0.634 1.00 83.88 237 THR A C 1
ATOM 1889 O O . THR A 1 237 ? 5.725 -9.919 -1.552 1.00 83.88 237 THR A O 1
ATOM 1892 N N . SER A 1 238 ? 6.678 -8.004 -0.828 1.00 87.44 238 SER A N 1
ATOM 1893 C CA . SER A 1 238 ? 7.308 -7.658 -2.102 1.00 87.44 238 SER A CA 1
ATOM 1894 C C . SER A 1 238 ? 8.623 -8.419 -2.292 1.00 87.44 238 SER A C 1
ATOM 1896 O O . SER A 1 238 ? 9.279 -8.822 -1.329 1.00 87.44 238 SER A O 1
ATOM 1898 N N . ARG A 1 239 ? 9.004 -8.611 -3.553 1.00 91.38 239 ARG A N 1
ATOM 1899 C CA . ARG A 1 239 ? 10.266 -9.190 -3.999 1.00 91.38 239 ARG A CA 1
ATOM 1900 C C . ARG A 1 239 ? 10.825 -8.323 -5.120 1.00 91.38 239 ARG A C 1
ATOM 1902 O O . ARG A 1 239 ? 10.245 -8.262 -6.206 1.00 91.38 239 ARG A O 1
ATOM 1909 N N . GLU A 1 240 ? 11.973 -7.723 -4.849 1.00 90.69 240 GLU A N 1
ATOM 1910 C CA . GLU A 1 240 ? 12.750 -6.949 -5.814 1.00 90.69 240 GLU A CA 1
ATOM 1911 C C . GLU A 1 240 ? 13.702 -7.853 -6.608 1.00 90.69 240 GLU A C 1
ATOM 1913 O O . GLU A 1 240 ? 14.024 -8.969 -6.186 1.00 90.69 240 GLU A O 1
ATOM 1918 N N . SER A 1 241 ? 14.146 -7.387 -7.773 1.00 89.69 241 SER A N 1
ATOM 1919 C CA . SER A 1 241 ? 15.078 -8.122 -8.622 1.00 89.69 241 SER A CA 1
ATOM 1920 C C . SER A 1 241 ? 16.492 -8.101 -8.051 1.00 89.69 241 SER A C 1
ATOM 1922 O O . SER A 1 241 ? 17.025 -7.051 -7.699 1.00 89.69 241 SER A O 1
ATOM 1924 N N . GLU A 1 242 ? 17.155 -9.259 -8.052 1.00 88.69 242 GLU A N 1
ATOM 1925 C CA . GLU A 1 242 ? 18.562 -9.378 -7.639 1.00 88.69 242 GLU A CA 1
ATOM 1926 C C . GLU A 1 242 ? 19.514 -8.614 -8.574 1.00 88.69 242 GLU A C 1
ATOM 1928 O O . GLU A 1 242 ? 20.573 -8.153 -8.155 1.00 88.69 242 GLU A O 1
ATOM 1933 N N . SER A 1 243 ? 19.140 -8.482 -9.851 1.00 86.94 243 SER A N 1
ATOM 1934 C CA . SER A 1 243 ? 19.958 -7.821 -10.877 1.00 86.94 243 SER A CA 1
ATOM 1935 C C . SER A 1 243 ? 19.858 -6.295 -10.857 1.00 86.94 243 SER A C 1
ATOM 1937 O O . SER A 1 243 ? 20.808 -5.611 -11.245 1.00 86.94 243 SER A O 1
ATOM 1939 N N . TYR A 1 244 ? 18.713 -5.766 -10.424 1.00 88.75 244 TYR A N 1
ATOM 1940 C CA . TYR A 1 244 ? 18.441 -4.336 -10.342 1.00 88.75 244 TYR A CA 1
ATOM 1941 C C . TYR A 1 244 ? 17.367 -4.095 -9.265 1.00 88.75 244 TYR A C 1
ATOM 1943 O O . TYR A 1 244 ? 16.185 -4.299 -9.551 1.00 88.75 244 TYR A O 1
ATOM 1951 N N . PRO A 1 245 ? 17.754 -3.681 -8.040 1.00 84.62 245 PRO A N 1
ATOM 1952 C CA . PRO A 1 245 ? 16.859 -3.603 -6.873 1.00 84.62 245 PRO A CA 1
ATOM 1953 C C . PRO A 1 245 ? 15.642 -2.688 -7.037 1.00 84.62 245 PRO A C 1
ATOM 1955 O O . PRO A 1 245 ? 14.703 -2.752 -6.256 1.00 84.62 245 PRO A O 1
ATOM 1958 N N . ASP A 1 246 ? 15.668 -1.842 -8.057 1.00 83.38 246 ASP A N 1
ATOM 1959 C CA . ASP A 1 246 ? 14.621 -0.892 -8.392 1.00 83.38 246 ASP A CA 1
ATOM 1960 C C . ASP A 1 246 ? 13.508 -1.484 -9.274 1.00 83.38 246 ASP A C 1
ATOM 1962 O O . ASP A 1 246 ? 12.515 -0.800 -9.529 1.00 83.38 246 ASP A O 1
ATOM 1966 N N . ILE A 1 247 ? 13.665 -2.731 -9.742 1.00 89.44 247 ILE A N 1
ATOM 1967 C CA . ILE A 1 247 ? 12.608 -3.505 -10.400 1.00 89.44 247 ILE A CA 1
ATOM 1968 C C . ILE A 1 247 ? 11.967 -4.452 -9.395 1.00 89.44 247 ILE A C 1
ATOM 1970 O O . ILE A 1 247 ? 12.579 -5.429 -8.962 1.00 89.44 247 ILE A O 1
ATOM 1974 N N . THR A 1 248 ? 10.682 -4.240 -9.145 1.00 90.94 248 THR A N 1
ATOM 1975 C CA . THR A 1 248 ? 9.851 -5.179 -8.396 1.00 90.94 248 THR A CA 1
ATOM 1976 C C . THR A 1 248 ? 9.469 -6.360 -9.280 1.00 90.94 248 THR A C 1
ATOM 1978 O O . THR A 1 248 ? 8.776 -6.206 -10.280 1.00 90.94 248 THR A O 1
ATOM 1981 N N . GLU A 1 249 ? 9.892 -7.574 -8.927 1.00 94.12 249 GLU A N 1
ATOM 1982 C CA . GLU A 1 249 ? 9.474 -8.798 -9.628 1.00 94.12 249 GLU A CA 1
ATOM 1983 C C . GLU A 1 249 ? 8.041 -9.185 -9.236 1.00 94.12 249 GLU A C 1
ATOM 1985 O O . GLU A 1 249 ? 7.258 -9.688 -10.053 1.00 94.12 249 GLU A O 1
ATOM 1990 N N . ARG A 1 250 ? 7.691 -8.942 -7.969 1.00 93.31 250 ARG A N 1
ATOM 1991 C CA . ARG A 1 250 ? 6.361 -9.175 -7.402 1.00 93.31 250 ARG A CA 1
ATOM 1992 C C . ARG A 1 250 ? 6.130 -8.233 -6.230 1.00 93.31 250 ARG A C 1
ATOM 1994 O O . ARG A 1 250 ? 6.921 -8.245 -5.299 1.00 93.31 250 ARG A O 1
ATOM 2001 N N . SER A 1 251 ? 5.044 -7.469 -6.234 1.00 91.31 251 SER A N 1
ATOM 2002 C CA . SER A 1 251 ? 4.689 -6.631 -5.083 1.00 91.31 251 SER A CA 1
ATOM 2003 C C . SER A 1 251 ? 3.829 -7.403 -4.076 1.00 91.31 251 SER A C 1
ATOM 2005 O O . SER A 1 251 ? 3.157 -8.383 -4.428 1.00 91.31 251 SER A O 1
ATOM 2007 N N . ALA A 1 252 ? 3.776 -6.915 -2.834 1.00 88.94 252 ALA A N 1
ATOM 2008 C CA . ALA A 1 252 ? 2.662 -7.218 -1.939 1.00 88.94 252 ALA A CA 1
ATOM 2009 C C . ALA A 1 252 ? 1.319 -6.851 -2.602 1.00 88.94 252 ALA A C 1
ATOM 2011 O O . ALA A 1 252 ? 1.258 -6.037 -3.534 1.00 88.94 252 ALA A O 1
ATOM 2012 N N . ARG A 1 253 ? 0.229 -7.467 -2.136 1.00 90.62 253 ARG A N 1
ATOM 2013 C CA . ARG A 1 253 ? -1.119 -7.101 -2.578 1.00 90.62 253 ARG A CA 1
ATOM 2014 C C . ARG A 1 253 ? -1.498 -5.735 -2.028 1.00 90.62 253 ARG A C 1
ATOM 2016 O O . ARG A 1 253 ? -1.231 -5.421 -0.874 1.00 90.62 253 ARG A O 1
ATOM 2023 N N . VAL A 1 254 ? -2.210 -4.975 -2.840 1.00 89.00 254 VAL A N 1
ATOM 2024 C CA . VAL A 1 254 ? -2.876 -3.745 -2.434 1.00 89.00 254 VAL A CA 1
ATOM 2025 C C . VAL A 1 254 ? -4.380 -3.923 -2.566 1.00 89.00 254 VAL A C 1
ATOM 2027 O O . VAL A 1 254 ? -4.854 -4.586 -3.495 1.00 89.00 254 VAL A O 1
ATOM 2030 N N . VAL A 1 255 ? -5.141 -3.355 -1.633 1.00 91.31 255 VAL A N 1
ATOM 2031 C CA . VAL A 1 255 ? -6.592 -3.262 -1.793 1.00 91.31 255 VAL A CA 1
ATOM 2032 C C . VAL A 1 255 ? -6.878 -2.126 -2.754 1.00 91.31 255 VAL A C 1
ATOM 2034 O O . VAL A 1 255 ? -6.392 -1.009 -2.582 1.00 91.31 255 VAL A O 1
ATOM 2037 N N . HIS A 1 256 ? -7.650 -2.438 -3.788 1.00 90.56 256 HIS A N 1
ATOM 2038 C CA . HIS A 1 256 ? -8.039 -1.476 -4.801 1.00 90.56 256 HIS A CA 1
ATOM 2039 C C . HIS A 1 256 ? -9.482 -1.015 -4.618 1.00 90.56 256 HIS A C 1
ATOM 2041 O O . HIS A 1 256 ? -9.758 0.160 -4.832 1.00 90.56 256 HIS A O 1
ATOM 2047 N N . ASP A 1 257 ? -10.418 -1.897 -4.250 1.00 91.00 257 ASP A N 1
ATOM 2048 C CA . ASP A 1 257 ? -11.817 -1.490 -4.074 1.00 91.00 257 ASP A CA 1
ATOM 2049 C C . ASP A 1 257 ? -12.676 -2.492 -3.294 1.00 91.00 257 ASP A C 1
ATOM 2051 O O . ASP A 1 257 ? -12.290 -3.652 -3.129 1.00 91.00 257 ASP A O 1
ATOM 2055 N N . LEU A 1 258 ? -13.872 -2.057 -2.884 1.00 94.44 258 LEU A N 1
ATOM 2056 C CA . LEU A 1 258 ? -14.951 -2.920 -2.392 1.00 94.44 258 LEU A CA 1
ATOM 2057 C C . LEU A 1 258 ? -16.137 -2.904 -3.364 1.00 94.44 258 LEU A C 1
ATOM 2059 O O . LEU A 1 258 ? -16.789 -1.879 -3.543 1.00 94.44 258 LEU A O 1
ATOM 2063 N N . VAL A 1 259 ? -16.478 -4.058 -3.941 1.00 93.81 259 VAL A N 1
ATOM 2064 C CA . VAL A 1 259 ? -17.560 -4.193 -4.931 1.00 93.81 259 VAL A CA 1
ATOM 2065 C C . VAL A 1 259 ? -18.555 -5.254 -4.470 1.00 93.81 259 VAL A C 1
ATOM 2067 O O . VAL A 1 259 ? -18.301 -6.454 -4.601 1.00 93.81 259 VAL A O 1
ATOM 2070 N N . GLY A 1 260 ? -19.699 -4.810 -3.938 1.00 93.56 260 GLY A N 1
ATOM 2071 C CA . GLY A 1 260 ? -20.649 -5.691 -3.250 1.00 93.56 260 GLY A CA 1
ATOM 2072 C C . GLY A 1 260 ? -19.966 -6.424 -2.091 1.00 93.56 260 GLY A C 1
ATOM 2073 O O . GLY A 1 260 ? -19.175 -5.819 -1.368 1.00 93.56 260 GLY A O 1
ATOM 2074 N N . ASP A 1 261 ? -20.190 -7.736 -1.988 1.00 95.75 261 ASP A N 1
ATOM 2075 C CA . ASP A 1 261 ? -19.597 -8.609 -0.957 1.00 95.75 261 ASP A CA 1
ATOM 2076 C C . ASP A 1 261 ? -18.199 -9.124 -1.342 1.00 95.75 261 ASP A C 1
ATOM 2078 O O . ASP A 1 261 ? -17.848 -10.298 -1.163 1.00 95.75 261 ASP A O 1
ATOM 2082 N N . LYS A 1 262 ? -17.398 -8.274 -1.988 1.00 95.94 262 LYS A N 1
ATOM 2083 C CA . LYS A 1 262 ? -16.057 -8.634 -2.449 1.00 95.94 262 LYS A CA 1
ATOM 2084 C C . LYS A 1 262 ? -15.078 -7.488 -2.278 1.00 95.94 262 LYS A C 1
ATOM 2086 O O . LYS A 1 262 ? -15.383 -6.340 -2.587 1.00 95.94 262 LYS A O 1
ATOM 2091 N N . MET A 1 263 ? -13.855 -7.846 -1.912 1.00 95.94 263 MET A N 1
ATOM 2092 C CA . MET A 1 263 ? -12.694 -6.969 -1.963 1.00 95.94 263 MET A CA 1
ATOM 2093 C C . MET A 1 263 ? -11.877 -7.261 -3.221 1.00 95.94 263 MET A C 1
ATOM 2095 O O . MET A 1 263 ? -11.538 -8.412 -3.505 1.00 95.94 263 MET A O 1
ATOM 2099 N N . ILE A 1 264 ? -11.564 -6.218 -3.983 1.00 96.00 264 ILE A N 1
ATOM 2100 C CA . ILE A 1 264 ? -10.708 -6.290 -5.165 1.00 96.00 264 ILE A CA 1
ATOM 2101 C C . ILE A 1 264 ? -9.284 -5.980 -4.739 1.00 96.00 264 ILE A C 1
ATOM 2103 O O . ILE A 1 264 ? -9.011 -4.918 -4.176 1.00 96.00 264 ILE A O 1
ATOM 2107 N N . VAL A 1 265 ? -8.372 -6.901 -5.036 1.00 95.44 265 VAL A N 1
ATOM 2108 C CA . VAL A 1 265 ? -6.956 -6.754 -4.702 1.00 95.44 265 VAL A CA 1
ATOM 2109 C C . VAL A 1 265 ? -6.089 -6.864 -5.934 1.00 95.44 265 VAL A C 1
ATOM 2111 O O . VAL A 1 265 ? -6.339 -7.679 -6.826 1.00 95.44 265 VAL A O 1
ATOM 2114 N N . LYS A 1 266 ? -5.046 -6.046 -5.973 1.00 95.38 266 LYS A N 1
ATOM 2115 C CA . LYS A 1 266 ? -4.131 -5.948 -7.104 1.00 95.38 266 LYS A CA 1
ATOM 2116 C C . LYS A 1 266 ? -2.699 -6.149 -6.639 1.00 95.38 266 LYS A C 1
ATOM 2118 O O . LYS A 1 266 ? -2.393 -5.981 -5.463 1.00 95.38 266 LYS A O 1
ATOM 2123 N N . ARG A 1 267 ? -1.830 -6.578 -7.544 1.00 93.75 267 ARG A N 1
ATOM 2124 C CA . ARG A 1 267 ? -0.379 -6.530 -7.354 1.00 93.75 267 ARG A CA 1
ATOM 2125 C C . ARG A 1 267 ? 0.331 -6.523 -8.687 1.00 93.75 267 ARG A C 1
ATOM 2127 O O . ARG A 1 267 ? -0.207 -7.002 -9.685 1.00 93.75 267 ARG A O 1
ATOM 2134 N N . LEU A 1 268 ? 1.581 -6.109 -8.647 1.00 94.69 268 LEU A N 1
ATOM 2135 C CA . LEU A 1 268 ? 2.524 -6.375 -9.708 1.00 94.69 268 LEU A CA 1
ATOM 2136 C C . LEU A 1 268 ? 3.035 -7.818 -9.610 1.00 94.69 268 LEU A C 1
ATOM 2138 O O . LEU A 1 268 ? 3.354 -8.308 -8.523 1.00 94.69 268 LEU A O 1
ATOM 2142 N N . THR A 1 269 ? 3.142 -8.505 -10.743 1.00 95.38 269 THR A N 1
ATOM 2143 C CA . THR A 1 269 ? 3.832 -9.791 -10.859 1.00 95.38 269 THR A CA 1
ATOM 2144 C C . THR A 1 269 ? 4.599 -9.903 -12.176 1.00 95.38 269 THR A C 1
ATOM 2146 O O . THR A 1 269 ? 4.436 -9.080 -13.073 1.00 95.38 269 THR A O 1
ATOM 2149 N N . ASN A 1 270 ? 5.453 -10.923 -12.293 1.00 96.06 270 ASN A N 1
ATOM 2150 C CA . ASN A 1 270 ? 6.281 -11.187 -13.473 1.00 96.06 270 ASN A CA 1
ATOM 2151 C C . ASN A 1 270 ? 7.116 -9.979 -13.935 1.00 96.06 270 ASN A C 1
ATOM 2153 O O . ASN A 1 270 ? 7.396 -9.842 -15.132 1.00 96.06 270 ASN A O 1
ATOM 2157 N N . GLY A 1 271 ? 7.510 -9.115 -12.996 1.00 95.94 271 GLY A N 1
ATOM 2158 C CA . GLY A 1 271 ? 8.336 -7.954 -13.282 1.00 95.94 271 GLY A CA 1
ATOM 2159 C C . GLY A 1 271 ? 9.707 -8.372 -13.800 1.00 95.94 271 GLY A C 1
ATOM 2160 O O . GLY A 1 271 ? 10.365 -9.233 -13.217 1.00 95.94 271 GLY A O 1
ATOM 2161 N N . LYS A 1 272 ? 10.123 -7.808 -14.935 1.00 95.69 272 LYS A N 1
ATOM 2162 C CA . LYS A 1 272 ? 11.413 -8.117 -15.560 1.00 95.69 272 LYS A CA 1
ATOM 2163 C C . LYS A 1 272 ? 11.893 -6.992 -16.462 1.00 95.69 272 LYS A C 1
ATOM 2165 O O . LYS A 1 272 ? 11.100 -6.377 -17.175 1.00 95.69 272 LYS A O 1
ATOM 2170 N N . LEU A 1 273 ? 13.208 -6.812 -16.516 1.00 96.44 273 LEU A N 1
ATOM 2171 C CA . LEU A 1 273 ? 13.852 -5.933 -17.488 1.00 96.44 273 LEU A CA 1
ATOM 2172 C C . LEU A 1 273 ? 13.652 -6.441 -18.920 1.00 96.44 273 LEU A C 1
ATOM 2174 O O . LEU A 1 273 ? 13.548 -7.653 -19.153 1.00 96.44 273 LEU A O 1
ATOM 2178 N N . ILE A 1 274 ? 13.629 -5.527 -19.886 1.00 96.25 274 ILE A N 1
ATOM 2179 C CA . ILE A 1 274 ? 13.684 -5.841 -21.323 1.00 96.25 274 ILE A CA 1
ATOM 2180 C C . ILE A 1 274 ? 15.117 -5.715 -21.851 1.00 96.25 274 ILE A C 1
ATOM 2182 O O . ILE A 1 274 ? 15.990 -5.182 -21.174 1.00 96.25 274 ILE A O 1
ATOM 2186 N N . GLU A 1 275 ? 15.384 -6.221 -23.054 1.00 95.75 275 GLU A N 1
ATOM 2187 C CA . GLU A 1 275 ? 16.659 -5.932 -23.722 1.00 95.75 275 GLU A CA 1
ATOM 2188 C C . GLU A 1 275 ? 16.725 -4.452 -24.140 1.00 95.75 275 GLU A C 1
ATOM 2190 O O . GLU A 1 275 ? 15.699 -3.907 -24.550 1.00 95.75 275 GLU A O 1
ATOM 2195 N N . PRO A 1 276 ? 17.904 -3.805 -24.077 1.00 94.75 276 PRO A N 1
ATOM 2196 C CA . PRO A 1 276 ? 19.212 -4.373 -23.718 1.00 94.75 276 PRO A CA 1
ATOM 2197 C C . PRO A 1 276 ? 19.504 -4.400 -22.203 1.00 94.75 276 PRO A C 1
ATOM 2199 O O . PRO A 1 276 ? 20.517 -4.956 -21.779 1.00 94.75 276 PRO A O 1
ATOM 2202 N N . TYR A 1 277 ? 18.634 -3.814 -21.378 1.00 95.50 277 TYR A N 1
ATOM 2203 C CA . TYR A 1 277 ? 18.846 -3.639 -19.935 1.00 95.50 277 TYR A CA 1
ATOM 2204 C C . TYR A 1 277 ? 18.956 -4.955 -19.167 1.00 95.50 277 TYR A C 1
ATOM 2206 O O . TYR A 1 277 ? 19.723 -5.059 -18.216 1.00 95.50 277 TYR A O 1
ATOM 2214 N N . ARG A 1 278 ? 18.226 -5.984 -19.601 1.00 94.56 278 ARG A N 1
ATOM 2215 C CA . ARG A 1 278 ? 18.297 -7.326 -19.017 1.00 94.56 278 ARG A CA 1
ATOM 2216 C C . ARG A 1 278 ? 19.690 -7.937 -19.159 1.00 94.56 278 ARG A C 1
ATOM 2218 O O . ARG A 1 278 ? 20.180 -8.542 -18.212 1.00 94.56 278 ARG A O 1
ATOM 2225 N N . SER A 1 279 ? 20.312 -7.795 -20.328 1.00 95.50 279 SER A N 1
ATOM 2226 C CA . SER A 1 279 ? 21.664 -8.307 -20.569 1.00 95.50 279 SER A CA 1
ATOM 2227 C C . SER A 1 279 ? 22.746 -7.427 -19.946 1.00 95.50 279 SER A C 1
ATOM 2229 O O . SER A 1 279 ? 23.829 -7.920 -19.632 1.00 95.50 279 SER A O 1
ATOM 2231 N N . ASN A 1 280 ? 22.481 -6.129 -19.781 1.00 95.69 280 ASN A N 1
ATOM 2232 C CA . ASN A 1 280 ? 23.420 -5.191 -19.182 1.00 95.69 280 ASN A CA 1
ATOM 2233 C C . ASN A 1 280 ? 22.694 -4.054 -18.445 1.00 95.69 280 ASN A C 1
ATOM 2235 O O . ASN A 1 280 ? 22.332 -3.038 -19.043 1.00 95.69 280 ASN A O 1
ATOM 2239 N N . THR A 1 281 ? 22.544 -4.198 -17.127 1.00 94.50 281 THR A N 1
ATOM 2240 C CA . THR A 1 281 ? 21.834 -3.231 -16.272 1.00 94.50 281 THR A CA 1
ATOM 2241 C C . THR A 1 281 ? 22.541 -1.879 -16.170 1.00 94.50 281 THR A C 1
ATOM 2243 O O . THR A 1 281 ? 21.884 -0.873 -15.925 1.00 94.50 281 THR A O 1
ATOM 2246 N N . SER A 1 282 ? 23.848 -1.806 -16.460 1.00 93.56 282 SER A N 1
ATOM 2247 C CA . SER A 1 282 ? 24.591 -0.530 -16.489 1.00 93.56 282 SER A CA 1
ATOM 2248 C C . SER A 1 282 ? 24.110 0.442 -17.573 1.00 93.56 282 SER A C 1
ATOM 2250 O O . SER A 1 282 ? 24.451 1.620 -17.539 1.00 93.56 282 SER A O 1
ATOM 2252 N N . LEU A 1 283 ? 23.303 -0.039 -18.525 1.00 94.75 283 LEU A N 1
ATOM 2253 C CA . LEU A 1 283 ? 22.669 0.793 -19.542 1.00 94.75 283 LEU A CA 1
ATOM 2254 C C . LEU A 1 283 ? 21.455 1.571 -19.017 1.00 94.75 283 LEU A C 1
ATOM 2256 O O . LEU A 1 283 ? 20.967 2.422 -19.752 1.00 94.75 283 LEU A O 1
ATOM 2260 N N . ILE A 1 284 ? 20.949 1.279 -17.810 1.00 93.44 284 ILE A N 1
ATOM 2261 C CA . ILE A 1 284 ? 19.777 1.952 -17.227 1.00 93.44 284 ILE A CA 1
ATOM 2262 C C . ILE A 1 284 ? 20.166 3.335 -16.688 1.00 93.44 284 ILE A C 1
ATOM 2264 O O . ILE A 1 284 ? 19.601 4.335 -17.118 1.00 93.44 284 ILE A O 1
ATOM 2268 N N . ASP A 1 285 ? 21.175 3.407 -15.819 1.00 92.25 285 ASP A N 1
ATOM 2269 C CA . ASP A 1 285 ? 21.581 4.638 -15.121 1.00 92.25 285 ASP A CA 1
ATOM 2270 C C . ASP A 1 285 ? 22.657 5.437 -15.873 1.00 92.25 285 ASP A C 1
ATOM 2272 O O . ASP A 1 285 ? 23.657 5.881 -15.304 1.00 92.25 285 ASP A O 1
ATOM 2276 N N . THR A 1 286 ? 22.490 5.594 -17.186 1.00 94.19 286 THR A N 1
ATOM 2277 C CA . THR A 1 286 ? 23.387 6.433 -17.990 1.00 94.19 286 THR A CA 1
ATOM 2278 C C . THR A 1 286 ? 23.029 7.909 -17.836 1.00 94.19 286 THR A C 1
ATOM 2280 O O . THR A 1 286 ? 21.872 8.268 -17.624 1.00 94.19 286 THR A O 1
ATOM 2283 N N . GLU A 1 287 ? 24.016 8.792 -18.012 1.00 94.06 287 GLU A N 1
ATOM 2284 C CA . GLU A 1 287 ? 23.781 10.243 -18.048 1.00 94.06 287 GLU A CA 1
ATOM 2285 C C . GLU A 1 287 ? 22.754 10.625 -19.129 1.00 94.06 287 GLU A C 1
ATOM 2287 O O . GLU A 1 287 ? 21.921 11.503 -18.923 1.00 94.06 287 GLU A O 1
ATOM 2292 N N . GLU A 1 288 ? 22.762 9.919 -20.263 1.00 92.88 288 GLU A N 1
ATOM 2293 C CA . GLU A 1 288 ? 21.775 10.091 -21.329 1.00 92.88 288 GLU A CA 1
ATOM 2294 C C . GLU A 1 288 ? 20.348 9.793 -20.848 1.00 92.88 288 GLU A C 1
ATOM 2296 O O . GLU A 1 288 ? 19.453 10.612 -21.059 1.00 92.88 288 GLU A O 1
ATOM 2301 N N . ASN A 1 289 ? 20.135 8.664 -20.166 1.00 92.56 289 ASN A N 1
ATOM 2302 C CA . ASN A 1 289 ? 18.815 8.287 -19.660 1.00 92.56 289 ASN A CA 1
ATOM 2303 C C . ASN A 1 289 ? 18.365 9.198 -18.518 1.00 92.56 289 ASN A C 1
ATOM 2305 O O . ASN A 1 289 ? 17.192 9.561 -18.452 1.00 92.56 289 ASN A O 1
ATOM 2309 N N . TYR A 1 290 ? 19.293 9.602 -17.647 1.00 91.44 290 TYR A N 1
ATOM 2310 C CA . TYR A 1 290 ? 19.028 10.582 -16.598 1.00 91.44 290 TYR A CA 1
ATOM 2311 C C . TYR A 1 290 ? 18.538 11.904 -17.192 1.00 91.44 290 TYR A C 1
ATOM 2313 O O . TYR A 1 290 ? 17.464 12.379 -16.832 1.00 91.44 290 TYR A O 1
ATOM 2321 N N . ASN A 1 291 ? 19.275 12.458 -18.158 1.00 91.38 291 ASN A N 1
ATOM 2322 C CA . ASN A 1 291 ? 18.896 13.700 -18.828 1.00 91.38 291 ASN A CA 1
ATOM 2323 C C . ASN A 1 291 ? 17.565 13.549 -19.579 1.00 91.38 291 ASN A C 1
ATOM 2325 O O . ASN A 1 291 ? 16.720 14.434 -19.510 1.00 91.38 291 ASN A O 1
ATOM 2329 N N . ALA A 1 292 ? 17.329 12.405 -20.230 1.00 89.12 292 ALA A N 1
ATOM 2330 C CA . ALA A 1 292 ? 16.052 12.124 -20.879 1.00 89.12 292 ALA A CA 1
ATOM 2331 C C . ALA A 1 292 ? 14.879 12.136 -19.882 1.00 89.12 292 ALA A C 1
ATOM 2333 O O . ALA A 1 292 ? 13.846 12.735 -20.175 1.00 89.12 292 ALA A O 1
ATOM 2334 N N . ALA A 1 293 ? 15.040 11.523 -18.708 1.00 86.50 293 ALA A N 1
ATOM 2335 C CA . ALA A 1 293 ? 14.014 11.508 -17.670 1.00 86.50 293 ALA A CA 1
ATOM 2336 C C . ALA A 1 293 ? 13.785 12.896 -17.046 1.00 86.50 293 ALA A C 1
ATOM 2338 O O . ALA A 1 293 ? 12.640 13.273 -16.803 1.00 86.50 293 ALA A O 1
ATOM 2339 N N . VAL A 1 294 ? 14.847 13.685 -16.838 1.00 85.69 294 VAL A N 1
ATOM 2340 C CA . VAL A 1 294 ? 14.749 15.095 -16.408 1.00 85.69 294 VAL A CA 1
ATOM 2341 C C . VAL A 1 294 ? 13.968 15.929 -17.432 1.00 85.69 294 VAL A C 1
ATOM 2343 O O . VAL A 1 294 ? 13.150 16.761 -17.047 1.00 85.69 294 VAL A O 1
ATOM 2346 N N . ASP A 1 295 ? 14.155 15.660 -18.726 1.00 86.12 295 ASP A N 1
ATOM 2347 C CA . ASP A 1 295 ? 13.420 16.293 -19.829 1.00 86.12 295 ASP A CA 1
ATOM 2348 C C . ASP A 1 295 ? 11.977 15.760 -19.992 1.00 86.12 295 ASP A C 1
ATOM 2350 O O . ASP A 1 295 ? 11.288 16.104 -20.956 1.00 86.12 295 ASP A O 1
ATOM 2354 N N . GLY A 1 296 ? 11.508 14.900 -19.080 1.00 80.19 296 GLY A N 1
ATOM 2355 C CA . GLY A 1 296 ? 10.157 14.336 -19.089 1.00 80.19 296 GLY A CA 1
ATOM 2356 C C . GLY A 1 296 ? 9.945 13.217 -20.110 1.00 80.19 296 GLY A C 1
ATOM 2357 O O . GLY A 1 296 ? 8.805 12.889 -20.434 1.00 80.19 296 GLY A O 1
ATOM 2358 N N . LYS A 1 297 ? 11.014 12.621 -20.654 1.00 84.88 297 LYS A N 1
ATOM 2359 C CA . LYS A 1 297 ? 10.893 11.451 -21.531 1.00 84.88 297 LYS A CA 1
ATOM 2360 C C . LYS A 1 297 ? 10.778 10.185 -20.704 1.00 84.88 297 LYS A C 1
ATOM 2362 O O . LYS A 1 297 ? 11.620 9.892 -19.859 1.00 84.88 297 LYS A O 1
ATOM 2367 N N . HIS A 1 298 ? 9.772 9.392 -21.031 1.00 85.31 298 HIS A N 1
ATOM 2368 C CA . HIS A 1 298 ? 9.555 8.102 -20.410 1.00 85.31 298 HIS A CA 1
ATOM 2369 C C . HIS A 1 298 ? 10.344 7.028 -21.160 1.00 85.31 298 HIS A C 1
ATOM 2371 O O . HIS A 1 298 ? 10.107 6.756 -22.339 1.00 85.31 298 HIS A O 1
ATOM 2377 N N . LEU A 1 299 ? 11.324 6.437 -20.481 1.00 91.38 299 LEU A N 1
ATOM 2378 C CA . LEU A 1 299 ? 12.143 5.363 -21.028 1.00 91.38 299 LEU A CA 1
ATOM 2379 C C . LEU A 1 299 ? 11.673 4.026 -20.470 1.00 91.38 299 LEU A C 1
ATOM 2381 O O . LEU A 1 299 ? 11.852 3.762 -19.287 1.00 91.38 299 LEU A O 1
ATOM 2385 N N . ILE A 1 300 ? 11.120 3.163 -21.319 1.00 94.81 300 ILE A N 1
ATOM 2386 C CA . ILE A 1 300 ? 10.682 1.830 -20.900 1.00 94.81 300 ILE A CA 1
ATOM 2387 C C . ILE A 1 300 ? 11.903 0.932 -20.678 1.00 94.81 300 ILE A C 1
ATOM 2389 O O . ILE A 1 300 ? 12.662 0.663 -21.609 1.00 94.81 300 ILE A O 1
ATOM 2393 N N . ILE A 1 301 ? 12.060 0.424 -19.455 1.00 95.06 301 ILE A N 1
ATOM 2394 C CA . ILE A 1 301 ? 13.183 -0.440 -19.049 1.00 95.06 301 ILE A CA 1
ATOM 2395 C C . ILE A 1 301 ? 12.753 -1.870 -18.723 1.00 95.06 301 ILE A C 1
ATOM 2397 O O . ILE A 1 301 ? 13.582 -2.782 -18.649 1.00 95.06 301 ILE A O 1
ATOM 2401 N N . GLY A 1 302 ? 11.451 -2.103 -18.573 1.00 95.75 302 GLY A N 1
ATOM 2402 C CA 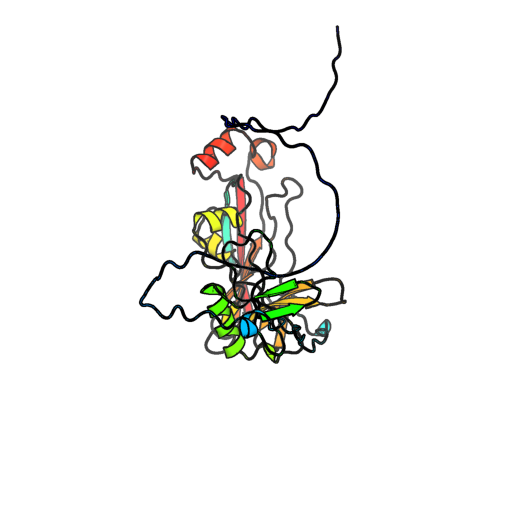. GLY A 1 302 ? 10.925 -3.399 -18.180 1.00 95.75 302 GLY A CA 1
ATOM 2403 C C . GLY A 1 302 ? 9.437 -3.565 -18.451 1.00 95.75 302 GLY A C 1
ATOM 2404 O O . GLY A 1 302 ? 8.750 -2.663 -18.920 1.00 95.75 302 GLY A O 1
ATOM 2405 N N . THR A 1 303 ? 8.945 -4.755 -18.135 1.00 97.25 303 THR A N 1
ATOM 2406 C CA . THR A 1 303 ? 7.533 -5.138 -18.241 1.00 97.25 303 THR A CA 1
ATOM 2407 C C . THR A 1 303 ? 7.087 -5.828 -16.967 1.00 97.25 303 THR A C 1
ATOM 2409 O O . THR A 1 303 ? 7.896 -6.519 -16.343 1.00 97.25 303 THR A O 1
ATOM 2412 N N . PHE A 1 304 ? 5.797 -5.748 -16.667 1.00 97.31 304 PHE A N 1
ATOM 2413 C CA . PHE A 1 304 ? 5.148 -6.521 -15.617 1.00 97.31 304 PHE A CA 1
ATOM 2414 C C . PHE A 1 304 ? 3.725 -6.927 -16.020 1.00 97.31 304 PHE A C 1
ATOM 2416 O O . PHE A 1 304 ? 3.172 -6.426 -17.001 1.00 97.31 304 PHE A O 1
ATOM 2423 N N . ASP A 1 305 ? 3.127 -7.823 -15.238 1.00 97.75 305 ASP A N 1
ATOM 2424 C CA . ASP A 1 305 ? 1.698 -8.116 -15.272 1.00 97.75 305 ASP A CA 1
ATOM 2425 C C . ASP A 1 305 ? 1.036 -7.569 -13.995 1.00 97.75 305 ASP A C 1
ATOM 2427 O O . ASP A 1 305 ? 1.448 -7.889 -12.879 1.00 97.75 305 ASP A O 1
ATOM 2431 N N . LEU A 1 306 ? -0.009 -6.758 -14.136 1.00 97.56 306 LEU A N 1
ATOM 2432 C CA . LEU A 1 306 ? -0.909 -6.380 -13.053 1.00 97.56 306 LEU A CA 1
ATOM 2433 C C . LEU A 1 306 ? -1.909 -7.516 -12.829 1.00 97.56 306 LEU A C 1
ATOM 2435 O O . LEU A 1 306 ? -2.802 -7.749 -13.647 1.00 97.56 306 LEU A O 1
ATOM 2439 N N . GLU A 1 307 ? -1.774 -8.216 -11.710 1.00 97.62 307 GLU A N 1
ATOM 2440 C CA . GLU A 1 307 ? -2.675 -9.284 -11.300 1.00 97.62 307 GLU A CA 1
ATOM 2441 C C . GLU A 1 307 ? -3.803 -8.722 -10.429 1.00 97.62 307 GLU A C 1
ATOM 2443 O O . GLU A 1 307 ? -3.581 -8.330 -9.284 1.00 97.62 307 GLU A O 1
ATOM 2448 N N . THR A 1 308 ? -5.030 -8.736 -10.947 1.00 97.62 308 THR A N 1
ATOM 2449 C CA . THR A 1 308 ? -6.249 -8.332 -10.231 1.00 97.62 308 THR A CA 1
ATOM 2450 C C . THR A 1 308 ? -7.041 -9.563 -9.820 1.00 97.62 308 THR A C 1
ATOM 2452 O O . THR A 1 308 ? -7.422 -10.342 -10.687 1.00 97.62 308 THR A O 1
ATOM 2455 N N . CYS A 1 309 ? -7.330 -9.731 -8.532 1.00 97.75 309 CYS A N 1
ATOM 2456 C CA . CYS A 1 309 ? -8.114 -10.847 -8.001 1.00 97.75 309 CYS A CA 1
ATOM 2457 C C . CYS A 1 309 ? -9.262 -10.357 -7.114 1.00 97.75 309 CYS A C 1
ATOM 2459 O O . CYS A 1 309 ? -9.283 -9.216 -6.654 1.00 97.75 309 CYS A O 1
ATOM 2461 N N . GLU A 1 310 ? -10.198 -11.260 -6.843 1.00 97.50 310 GLU A N 1
ATOM 2462 C CA . GLU A 1 310 ? -11.325 -11.049 -5.941 1.00 97.50 310 GLU A CA 1
ATOM 2463 C C . GLU A 1 310 ? -11.118 -11.825 -4.636 1.00 97.50 310 GLU A C 1
ATOM 2465 O O . GLU A 1 310 ? -10.706 -12.988 -4.659 1.00 97.50 310 GLU A O 1
ATOM 2470 N N . ILE A 1 311 ? -11.491 -11.221 -3.510 1.00 96.31 311 ILE A N 1
ATOM 2471 C CA . ILE A 1 311 ? -11.602 -11.879 -2.207 1.00 96.31 311 ILE A CA 1
ATOM 2472 C C . ILE A 1 311 ? -13.057 -11.781 -1.754 1.00 96.31 311 ILE A C 1
ATOM 2474 O O . ILE A 1 311 ? -13.573 -10.672 -1.627 1.00 96.31 311 ILE A O 1
ATOM 2478 N N . PRO A 1 312 ? -13.736 -12.907 -1.508 1.00 94.69 312 PRO A N 1
ATOM 2479 C CA . PRO A 1 312 ? -15.101 -12.900 -0.990 1.00 94.69 312 PRO A CA 1
ATOM 2480 C C . PRO A 1 312 ? -15.125 -12.437 0.463 1.00 94.69 312 PRO A C 1
ATOM 2482 O O . PRO A 1 312 ? -14.315 -12.912 1.271 1.00 94.69 312 PRO A O 1
ATOM 2485 N N . LEU A 1 313 ? -16.066 -11.550 0.773 1.00 93.25 313 LEU A N 1
ATOM 2486 C CA . LEU A 1 313 ? -16.329 -11.048 2.116 1.00 93.25 313 LEU A CA 1
ATOM 2487 C C . LEU A 1 313 ? -17.599 -11.658 2.713 1.00 93.25 313 LEU A C 1
ATOM 2489 O O . LEU A 1 313 ? -18.146 -12.626 2.149 1.00 93.25 313 LEU A O 1
#